Protein AF-W9HK29-F1 (afdb_monomer)

InterPro domains:
  IPR007855 RNA-dependent RNA polymerase [PTHR23079] (163-289)
  IPR057596 RDRP, core domain [PF05183] (159-289)

Sequence (306 aa):
MGMQALNEREGNMSPSTIEPGRGLDVLDELPIHLALARWLVRSRHPFLSRKWAAFFIDEFKSKNAKVTPASEFAEERQVILFAEQGQGIESCVVSLAMLTQAQIPIRATCYRSTMLNWLLQTDQNLDQPYMKLFHRMSQGILSPGSVLVDFKWNLGMLIQIGLSKTTPTVVLEKKQLRNYLMDEESPTGNVMNDGIGRVSLALMRKVQHALGLDYLPSAIQGRIGSAKGIWVLDIGTQPSRIWIETYKSQEKWNCDWEDPQHRTLEILTRSAGLEIAQLNHQFISILESHVKHVNPPHYYTLFAQL

Organism: NCBI:txid660029

Foldseek 3Di:
DDDDDDDDDDDDDDDDDDDPDPDPPPDDPDPPVVVVVCCQAVAQDDDPFFTKHWQAKAFDDDPDDPDDVVPPPDRDMDTDIDGQDGPQEDAAEDDLVNLQDQDDPHNYGYDPVSLLCNLFVCVQFVVDDPVLSNVQQVVLADDDDDPDDDDDDDVSPVCLSGHAPWAFFDQDDPVQEAEAAAADADPVGHHPQQQEWEWALQVQVSVCVRVVHPDRFQKFFWDAQQFGHMYGYDPPDDRNDGHIYGYPNRRSHDDPSSGSSNRTTITNGTDDDDDDDDDDPVCVVVVVVPPPCPPDPPDPDDPDDD

Nearest PDB structures (foldseek):
  7y7s-assembly1_A  TM=9.149E-01  e=4.261E-24  Neurospora crassa
  7y7q-assembly1_B  TM=9.336E-01  e=1.721E-23  Neurospora crassa
  7y7t-assembly1_B  TM=9.317E-01  e=2.519E-23  Neurospora crassa
  7y7r-assembly1_B  TM=9.106E-01  e=2.082E-23  Neurospora crassa
  5fsw-assembly2_D  TM=9.351E-01  e=5.299E-22  Thermothielavioides terrestris

Radius of gyration: 30.08 Å; Cα contacts (8 Å, |Δi|>4): 395; chains: 1; bounding box: 70×80×108 Å

Solvent-accessible surface area (backbone atoms only — not comparable to full-atom values): 19220 Å² total; per-residue (Å²): 138,87,90,83,89,87,78,91,78,92,76,92,80,78,86,78,80,85,77,92,82,86,85,81,88,83,71,72,85,59,56,67,69,59,47,49,53,48,50,52,59,74,41,65,48,78,53,94,65,25,31,29,33,49,80,48,76,45,81,57,78,77,91,76,73,76,87,49,91,84,63,82,79,64,88,56,64,43,74,44,65,44,72,32,43,36,77,86,35,44,86,53,72,64,51,79,81,60,72,60,44,94,80,55,96,62,53,44,24,41,52,69,66,57,55,46,35,69,71,51,33,45,89,74,41,71,90,51,59,65,70,62,58,55,50,50,54,51,68,17,46,46,79,92,76,83,93,80,77,91,78,83,91,57,67,80,61,75,71,52,80,38,64,32,76,46,48,80,60,47,73,54,55,70,90,26,53,46,76,39,87,59,63,53,60,44,100,84,70,46,71,73,44,75,29,50,32,44,25,22,44,37,40,47,50,51,45,22,61,68,70,69,50,96,59,80,54,58,33,36,32,36,37,38,46,41,30,44,39,38,34,34,56,48,90,78,85,56,68,80,50,59,35,40,43,44,32,41,70,17,40,72,52,63,68,88,59,76,39,58,69,36,30,26,36,22,41,59,50,63,55,72,87,86,74,92,80,78,86,59,73,85,50,49,65,61,52,57,76,65,53,72,83,66,76,78,73,93,74,92,81,86,87,87,83,134

pLDDT: mean 72.73, std 22.81, range [25.17, 97.81]

Mean predicted aligned error: 14.78 Å

Secondary structure (DSSP, 8-state):
-------------------S--SSS------HHHHHHHHHHHS-EEETTEEEEEEEEEE---S-----TTSSS---EEEEEEEEEETT-EEEEPPHHHHT-S-----EE--HHHHHHHHH-GGG-TTS-HHHHHHHHHHT-B------------GGGTT-TT-BS-EEEEEPPGGGEEE-SS--B-TTS-BSSTTEEEE-HHHHHHHHHHTT-SS--SEEEEEETTEEEEEEE--SS-TT---EEE-TTTB-S-----STTTTEEEEEEE-----PPP--GGG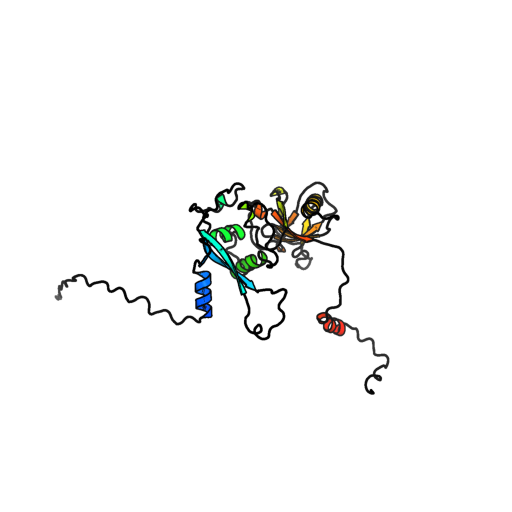HHHHHHTS------S---SSS--

Structure (mmCIF, N/CA/C/O backbone):
data_AF-W9HK29-F1
#
_entry.id   AF-W9HK29-F1
#
loop_
_atom_site.group_PDB
_atom_site.id
_atom_site.type_symbol
_atom_site.label_atom_id
_atom_site.label_alt_id
_atom_site.label_comp_id
_atom_site.label_asym_id
_atom_site.label_entity_id
_atom_site.label_seq_id
_atom_site.pdbx_PDB_ins_code
_atom_site.Cartn_x
_atom_site.Cartn_y
_atom_site.Cartn_z
_atom_site.occupancy
_atom_site.B_iso_or_equiv
_atom_site.auth_seq_id
_atom_site.auth_comp_id
_atom_site.auth_asym_id
_atom_site.auth_atom_id
_atom_site.pdbx_PDB_model_num
ATOM 1 N N . MET A 1 1 ? 38.897 57.226 -53.243 1.00 37.81 1 MET A N 1
ATOM 2 C CA . MET A 1 1 ? 40.060 56.963 -52.369 1.00 37.81 1 MET A CA 1
ATOM 3 C C . MET A 1 1 ? 39.950 55.537 -51.860 1.00 37.81 1 MET A C 1
ATOM 5 O O . MET A 1 1 ? 38.920 55.225 -51.286 1.00 37.81 1 MET A O 1
ATOM 9 N N . GLY A 1 2 ? 40.976 54.711 -52.089 1.00 35.81 2 GLY A N 1
ATOM 10 C CA . GLY A 1 2 ? 41.178 53.436 -51.382 1.00 35.81 2 GLY A CA 1
ATOM 11 C C . GLY A 1 2 ? 40.681 52.166 -52.081 1.00 35.81 2 GLY A C 1
ATOM 12 O O . GLY A 1 2 ? 39.596 51.689 -51.785 1.00 35.81 2 GLY A O 1
ATOM 13 N N . MET A 1 3 ? 41.511 51.619 -52.976 1.00 25.17 3 MET A N 1
ATOM 14 C CA . MET A 1 3 ? 41.481 50.235 -53.480 1.00 25.17 3 MET A CA 1
ATOM 15 C C . MET A 1 3 ? 42.021 49.230 -52.445 1.00 25.17 3 MET A C 1
ATOM 17 O O . MET A 1 3 ? 42.888 49.608 -51.663 1.00 25.17 3 MET A O 1
ATOM 21 N N . GLN A 1 4 ? 41.599 47.959 -52.592 1.00 30.91 4 GLN A N 1
ATOM 22 C CA . GLN A 1 4 ? 42.336 46.662 -52.520 1.00 30.91 4 GLN A CA 1
ATOM 23 C C . GLN A 1 4 ? 41.464 45.606 -51.798 1.00 30.91 4 GLN A C 1
ATOM 25 O O . GLN A 1 4 ? 41.188 45.760 -50.618 1.00 30.91 4 GLN A O 1
ATOM 30 N N . ALA A 1 5 ? 40.783 44.663 -52.470 1.00 34.34 5 ALA A N 1
ATOM 31 C CA . ALA A 1 5 ? 41.215 43.513 -53.296 1.00 34.34 5 ALA A CA 1
ATOM 32 C C . ALA A 1 5 ? 41.828 42.356 -52.481 1.00 34.34 5 ALA A C 1
ATOM 34 O O . ALA A 1 5 ? 42.729 42.618 -51.694 1.00 34.34 5 ALA A O 1
ATOM 35 N N . LEU A 1 6 ? 41.338 41.121 -52.726 1.00 29.69 6 LEU A N 1
ATOM 36 C CA . LEU A 1 6 ? 41.959 39.774 -52.616 1.00 29.69 6 LEU A CA 1
ATOM 37 C C . LEU A 1 6 ? 40.877 38.735 -52.230 1.00 29.69 6 LEU A C 1
ATOM 39 O O . LEU A 1 6 ? 40.109 38.988 -51.314 1.00 29.69 6 LEU A O 1
ATOM 43 N N . ASN A 1 7 ? 40.791 37.513 -52.750 1.00 29.92 7 ASN A N 1
ATOM 44 C CA . ASN A 1 7 ? 41.149 36.882 -54.019 1.00 29.92 7 ASN A CA 1
ATOM 45 C C . ASN A 1 7 ? 40.430 35.514 -53.995 1.00 29.92 7 ASN A C 1
ATOM 47 O O . ASN A 1 7 ? 40.307 34.908 -52.929 1.00 29.92 7 ASN A O 1
ATOM 51 N N . GLU A 1 8 ? 39.975 35.029 -55.143 1.00 33.19 8 GLU A N 1
ATOM 52 C CA . GLU A 1 8 ? 39.387 33.697 -55.325 1.00 33.19 8 GLU A CA 1
ATOM 53 C C . GLU A 1 8 ? 40.378 32.583 -54.954 1.00 33.19 8 GLU A C 1
ATOM 55 O O . GLU A 1 8 ? 41.551 32.681 -55.318 1.00 33.19 8 GLU A O 1
ATOM 60 N N . ARG A 1 9 ? 39.896 31.496 -54.328 1.00 29.36 9 ARG A N 1
ATOM 61 C CA . ARG A 1 9 ? 40.388 30.122 -54.554 1.00 29.36 9 ARG A CA 1
ATOM 62 C C . ARG A 1 9 ? 39.270 29.113 -54.302 1.00 29.36 9 ARG A C 1
ATOM 64 O O . ARG A 1 9 ? 38.963 28.778 -53.161 1.00 29.36 9 ARG A O 1
ATOM 71 N N . GLU A 1 10 ? 38.701 28.617 -55.394 1.00 33.34 10 GLU A N 1
ATOM 72 C CA . GLU A 1 10 ? 37.996 27.341 -55.440 1.00 33.34 10 GLU A CA 1
ATOM 73 C C . GLU A 1 10 ? 38.972 26.210 -55.080 1.00 33.34 10 GLU A C 1
ATOM 75 O O . GLU A 1 10 ? 40.067 26.105 -55.638 1.00 33.34 10 GLU A O 1
ATOM 80 N N . GLY A 1 11 ? 38.582 25.372 -54.123 1.00 29.56 11 GLY A N 1
ATOM 81 C CA . GLY A 1 11 ? 39.297 24.161 -53.740 1.00 29.56 11 GLY A CA 1
ATOM 82 C C . GLY A 1 11 ? 38.382 22.955 -53.895 1.00 29.56 11 GLY A C 1
ATOM 83 O O . GLY A 1 11 ? 37.479 22.755 -53.087 1.00 29.56 11 GLY A O 1
ATOM 84 N N . ASN A 1 12 ? 38.633 22.166 -54.941 1.00 32.34 12 ASN A N 1
ATOM 85 C CA . ASN A 1 12 ? 38.077 20.835 -55.180 1.00 32.34 12 ASN A CA 1
ATOM 86 C C . ASN A 1 12 ? 38.094 19.961 -53.910 1.00 32.34 12 ASN A C 1
ATOM 88 O O . ASN A 1 12 ? 39.167 19.666 -53.385 1.00 32.34 12 ASN A O 1
ATOM 92 N N . MET A 1 13 ? 36.933 19.451 -53.492 1.00 27.98 13 MET A N 1
ATOM 93 C CA . MET A 1 13 ? 36.836 18.298 -52.588 1.00 27.98 13 MET A CA 1
ATOM 94 C C . MET A 1 13 ? 36.226 17.112 -53.337 1.00 27.98 13 MET A C 1
ATOM 96 O O . MET A 1 13 ? 35.019 17.040 -53.555 1.00 27.98 13 MET A O 1
ATOM 100 N N . SER A 1 14 ? 37.083 16.169 -53.721 1.00 34.41 14 SER A N 1
ATOM 101 C CA . SER A 1 14 ? 36.702 14.783 -53.999 1.00 34.41 14 SER A CA 1
ATOM 102 C C . SER A 1 14 ? 36.376 14.044 -52.686 1.00 34.41 14 SER A C 1
ATOM 104 O O . SER A 1 14 ? 36.928 14.398 -51.641 1.00 34.41 14 SER A O 1
ATOM 106 N N . PRO A 1 15 ? 35.508 13.015 -52.712 1.00 32.81 15 PRO A N 1
ATOM 107 C CA . PRO A 1 15 ? 34.905 12.435 -51.516 1.00 32.81 15 PRO A CA 1
ATOM 108 C C . PRO A 1 15 ? 35.899 11.531 -50.778 1.00 32.81 15 PRO A C 1
ATOM 110 O O . PRO A 1 15 ? 36.311 10.494 -51.293 1.00 32.81 15 PRO A O 1
ATOM 113 N N . SER A 1 16 ? 36.283 11.910 -49.559 1.00 30.84 16 SER A N 1
ATOM 114 C CA . SER A 1 16 ? 37.067 11.047 -48.677 1.00 30.84 16 SER A CA 1
ATOM 115 C C . SER A 1 16 ? 36.157 10.024 -47.995 1.00 30.84 16 SER A C 1
ATOM 117 O O . SER A 1 16 ? 35.259 10.379 -47.232 1.00 30.84 16 SER A O 1
ATOM 119 N N . THR A 1 17 ? 36.426 8.760 -48.301 1.00 31.64 17 THR A N 1
ATOM 120 C CA . THR A 1 17 ? 36.003 7.524 -47.639 1.00 31.64 17 THR A CA 1
ATOM 121 C C . THR A 1 17 ? 35.726 7.687 -46.140 1.00 31.64 17 THR A C 1
ATOM 123 O O . THR A 1 17 ? 36.587 8.116 -45.375 1.00 31.64 17 THR A O 1
ATOM 126 N N . ILE A 1 18 ? 34.514 7.316 -45.723 1.00 34.56 18 ILE A N 1
ATOM 127 C CA . ILE A 1 18 ? 34.105 7.227 -44.318 1.00 34.56 18 ILE A CA 1
ATOM 128 C C . ILE A 1 18 ? 34.730 5.955 -43.730 1.00 34.56 18 ILE A C 1
ATOM 130 O O . ILE A 1 18 ? 34.260 4.850 -43.987 1.00 34.56 18 ILE A O 1
ATOM 134 N N . GLU A 1 19 ? 35.792 6.119 -42.947 1.00 29.50 19 GLU A N 1
ATOM 135 C CA . GLU A 1 19 ? 36.342 5.084 -42.064 1.00 29.50 19 GLU A CA 1
ATOM 136 C C . GLU A 1 19 ? 35.387 4.863 -40.868 1.00 29.50 19 GLU A C 1
ATOM 138 O O . GLU A 1 19 ? 35.134 5.806 -40.107 1.00 29.50 19 GLU A O 1
ATOM 143 N N . PRO A 1 20 ? 34.842 3.651 -40.646 1.00 36.41 20 PRO A N 1
ATOM 144 C CA . PRO A 1 20 ? 34.003 3.363 -39.493 1.00 36.41 20 PRO A CA 1
ATOM 145 C C . PRO A 1 20 ? 34.900 2.956 -38.320 1.00 36.41 20 PRO A C 1
ATOM 147 O O . PRO A 1 20 ? 35.275 1.795 -38.192 1.00 36.41 20 PRO A O 1
ATOM 150 N N . GLY A 1 21 ? 35.278 3.901 -37.458 1.00 39.12 21 GLY A N 1
ATOM 151 C CA . GLY A 1 21 ? 36.190 3.533 -36.366 1.00 39.12 21 GLY A CA 1
ATOM 152 C C . GLY A 1 21 ? 36.535 4.577 -35.316 1.00 39.12 21 GLY A C 1
ATOM 153 O O . GLY A 1 21 ? 37.506 4.381 -34.597 1.00 39.12 21 GLY A O 1
ATOM 154 N N . ARG A 1 22 ? 35.795 5.684 -35.186 1.00 34.53 22 ARG A N 1
ATOM 155 C CA . ARG A 1 22 ? 36.033 6.661 -34.106 1.00 34.53 22 ARG A CA 1
ATOM 156 C C . ARG A 1 22 ? 34.728 7.113 -33.472 1.00 34.53 22 ARG A C 1
ATOM 158 O O . ARG A 1 22 ? 34.173 8.148 -33.815 1.00 34.53 22 ARG A O 1
ATOM 165 N N . GLY A 1 23 ? 34.234 6.294 -32.555 1.00 33.00 23 GLY A N 1
ATOM 166 C CA . GLY A 1 23 ? 33.085 6.621 -31.710 1.00 33.00 23 GLY A CA 1
ATOM 167 C C . GLY A 1 23 ? 32.959 5.729 -30.476 1.00 33.00 23 GLY A C 1
ATOM 168 O O . GLY A 1 23 ? 31.877 5.650 -29.904 1.00 33.00 23 GLY A O 1
ATOM 169 N N . LEU A 1 24 ? 34.033 5.029 -30.094 1.00 39.50 24 LEU A N 1
ATOM 170 C CA . LEU A 1 24 ? 34.052 4.071 -28.983 1.00 39.50 24 LEU A CA 1
ATOM 171 C C . LEU A 1 24 ? 35.099 4.394 -27.906 1.00 39.50 24 LEU A C 1
ATOM 173 O O . LEU A 1 24 ? 35.235 3.625 -26.966 1.00 39.50 24 LEU A O 1
ATOM 177 N N . ASP A 1 25 ? 35.742 5.563 -27.980 1.00 38.72 25 ASP A N 1
ATOM 178 C CA . ASP A 1 25 ? 36.813 5.963 -27.058 1.00 38.72 25 ASP A CA 1
ATOM 179 C C . ASP A 1 25 ? 36.457 7.237 -26.279 1.00 38.72 25 ASP A C 1
ATOM 181 O O . ASP A 1 25 ? 37.214 8.197 -26.276 1.00 38.72 25 ASP A O 1
ATOM 185 N N . VAL A 1 26 ? 35.278 7.272 -25.646 1.00 41.62 26 VAL A N 1
ATOM 186 C CA . VAL A 1 26 ? 35.008 8.118 -24.460 1.00 41.62 26 VAL A CA 1
ATOM 187 C C . VAL A 1 26 ? 33.939 7.430 -23.598 1.00 41.62 26 VAL A C 1
ATOM 189 O O . VAL A 1 26 ? 32.848 7.947 -23.358 1.00 41.62 26 VAL A O 1
ATOM 192 N N . LEU A 1 27 ? 34.202 6.195 -23.179 1.00 44.47 27 LEU A N 1
ATOM 193 C CA . LEU A 1 27 ? 33.524 5.621 -22.023 1.00 44.47 27 LEU A CA 1
ATOM 194 C C . LEU A 1 27 ? 34.589 5.466 -20.950 1.00 44.47 27 LEU A C 1
ATOM 196 O O . LEU A 1 27 ? 35.238 4.429 -20.869 1.00 44.47 27 LEU A O 1
ATOM 200 N N . ASP A 1 28 ? 34.767 6.532 -20.167 1.00 51.72 28 ASP A N 1
ATOM 201 C CA . ASP A 1 28 ? 35.384 6.457 -18.844 1.00 51.72 28 ASP A CA 1
ATOM 202 C C . ASP A 1 28 ? 34.933 5.163 -18.165 1.00 51.72 28 ASP A C 1
ATOM 204 O O . ASP A 1 28 ? 33.736 4.845 -18.186 1.00 51.72 28 ASP A O 1
ATOM 208 N N . GLU A 1 29 ? 35.891 4.418 -17.608 1.00 63.53 29 GLU A N 1
ATOM 209 C CA . GLU A 1 29 ? 35.676 3.172 -16.878 1.00 63.53 29 GLU A CA 1
ATOM 210 C C . GLU A 1 29 ? 34.651 3.392 -15.769 1.00 63.53 29 GLU A C 1
ATOM 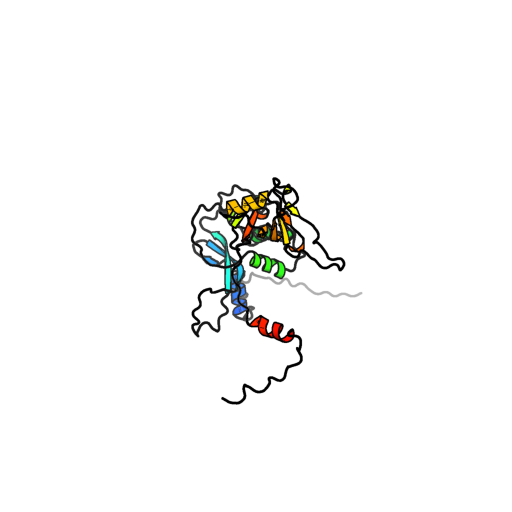212 O O . GLU A 1 29 ? 34.950 3.777 -14.637 1.00 63.53 29 GLU A O 1
ATOM 217 N N . LEU A 1 30 ? 33.386 3.195 -16.117 1.00 68.88 30 LEU A N 1
ATOM 218 C CA . LEU A 1 30 ? 32.307 3.369 -15.182 1.00 68.88 30 LEU A CA 1
ATOM 219 C C . LEU A 1 30 ? 32.492 2.297 -14.104 1.00 68.88 30 LEU A C 1
ATOM 221 O O . LEU A 1 30 ? 32.616 1.122 -14.465 1.00 68.88 30 LEU A O 1
ATOM 225 N N . PRO A 1 31 ? 32.479 2.652 -12.805 1.00 86.44 31 PRO A N 1
ATOM 226 C CA . PRO A 1 31 ? 32.600 1.666 -11.744 1.00 86.44 31 PRO A CA 1
ATOM 227 C C . PRO A 1 31 ? 31.651 0.491 -11.991 1.00 86.44 31 PRO A C 1
ATOM 229 O O . PRO A 1 31 ? 30.493 0.700 -12.366 1.00 86.44 31 PRO A O 1
ATOM 232 N N . ILE A 1 32 ? 32.123 -0.740 -11.781 1.00 84.50 32 ILE A N 1
ATOM 233 C CA . ILE A 1 32 ? 31.401 -1.967 -12.164 1.00 84.50 32 ILE A CA 1
ATOM 234 C C . ILE A 1 32 ? 29.944 -1.995 -11.673 1.00 84.50 32 ILE A C 1
ATOM 236 O O . ILE A 1 32 ? 29.050 -2.433 -12.394 1.00 84.50 32 ILE A O 1
ATOM 240 N N . HIS A 1 33 ? 29.675 -1.443 -10.485 1.00 78.94 33 HIS A N 1
ATOM 241 C CA . HIS A 1 33 ? 28.327 -1.342 -9.923 1.00 78.94 33 HIS A CA 1
ATOM 242 C C . HIS A 1 33 ? 27.401 -0.434 -10.753 1.00 78.94 33 HIS A C 1
ATOM 244 O O . HIS A 1 33 ? 26.221 -0.739 -10.930 1.00 78.94 33 HIS A O 1
ATOM 250 N N . LEU A 1 34 ? 27.922 0.663 -11.308 1.00 83.56 34 LEU A N 1
ATOM 251 C CA . LEU A 1 34 ? 27.161 1.591 -12.136 1.00 83.56 34 LEU A CA 1
ATOM 252 C C . LEU A 1 34 ? 26.983 1.040 -13.556 1.00 83.56 34 LEU A C 1
ATOM 254 O O . LEU A 1 34 ? 25.926 1.235 -14.160 1.00 83.56 34 LEU A O 1
ATOM 258 N N . ALA A 1 35 ? 27.975 0.308 -14.072 1.00 86.56 35 ALA A N 1
ATOM 259 C CA . ALA A 1 35 ? 27.851 -0.433 -15.325 1.00 86.56 35 ALA A CA 1
ATOM 260 C C . ALA A 1 35 ? 26.765 -1.517 -15.218 1.00 86.56 35 ALA A C 1
ATOM 262 O O . ALA A 1 35 ? 25.888 -1.595 -16.081 1.00 86.56 35 ALA A O 1
ATOM 263 N N . LEU A 1 36 ? 26.751 -2.270 -14.112 1.00 86.75 36 LEU A N 1
ATOM 264 C CA . LEU A 1 36 ? 25.729 -3.271 -13.810 1.00 86.75 36 LEU A CA 1
ATOM 265 C C . LEU A 1 36 ? 24.334 -2.643 -13.692 1.00 86.75 36 LEU A C 1
ATOM 267 O O . LEU A 1 36 ? 23.396 -3.110 -14.335 1.00 86.75 36 LEU A O 1
ATOM 271 N N . ALA A 1 37 ? 24.189 -1.552 -12.932 1.00 84.56 37 ALA A N 1
ATOM 272 C CA . ALA A 1 37 ? 22.915 -0.845 -12.799 1.00 84.56 37 ALA A CA 1
ATOM 273 C C . ALA A 1 37 ? 22.408 -0.317 -14.153 1.00 84.56 37 ALA A C 1
ATOM 275 O O . ALA A 1 37 ? 21.228 -0.460 -14.486 1.00 84.56 37 ALA A O 1
ATOM 276 N N . ARG A 1 38 ? 23.301 0.249 -14.978 1.00 86.56 38 ARG A N 1
ATOM 277 C CA . ARG A 1 38 ? 22.959 0.699 -16.336 1.00 86.56 38 ARG A CA 1
ATOM 278 C C . ARG A 1 38 ? 22.541 -0.468 -17.222 1.00 86.56 38 ARG A C 1
ATOM 280 O O . ARG A 1 38 ? 21.540 -0.332 -17.922 1.00 86.56 38 ARG A O 1
ATOM 287 N N . TRP A 1 39 ? 23.257 -1.591 -17.182 1.00 90.75 39 TRP A N 1
ATOM 288 C CA . TRP A 1 39 ? 22.910 -2.792 -17.940 1.00 90.75 39 TRP A CA 1
ATOM 289 C C . TRP A 1 39 ? 21.540 -3.342 -17.529 1.00 90.75 39 TRP A C 1
ATOM 291 O O . TRP A 1 39 ? 20.711 -3.589 -18.405 1.00 90.75 39 TRP A O 1
ATOM 301 N N . LEU A 1 40 ? 21.260 -3.440 -16.225 1.00 87.81 40 LEU A N 1
ATOM 302 C CA . LEU A 1 40 ? 19.979 -3.915 -15.695 1.00 87.81 40 LEU A CA 1
ATOM 303 C C . LEU A 1 40 ? 18.797 -3.053 -16.156 1.00 87.81 40 LEU A C 1
ATOM 305 O O . LEU A 1 40 ? 17.776 -3.598 -16.572 1.00 87.81 40 LEU A O 1
ATOM 309 N N . VAL A 1 41 ? 18.931 -1.723 -16.094 1.00 86.56 41 VAL A N 1
ATOM 310 C CA . VAL A 1 41 ? 17.819 -0.784 -16.335 1.00 86.56 41 VAL A CA 1
ATOM 311 C C . VAL A 1 41 ? 17.634 -0.431 -17.815 1.00 86.56 41 VAL A C 1
ATOM 313 O O . VAL A 1 41 ? 16.504 -0.212 -18.256 1.00 86.56 41 VAL A O 1
ATOM 316 N N . ARG A 1 42 ? 18.721 -0.315 -18.592 1.00 87.38 42 ARG A N 1
ATOM 317 C CA . ARG A 1 42 ? 18.648 0.121 -20.001 1.00 87.38 42 ARG A CA 1
ATOM 318 C C . ARG A 1 42 ? 18.444 -1.026 -20.980 1.00 87.38 42 ARG A C 1
ATOM 320 O O . ARG A 1 42 ? 17.905 -0.796 -22.062 1.00 87.38 42 ARG A O 1
ATOM 327 N N . SER A 1 43 ? 18.863 -2.233 -20.618 1.00 88.31 43 SER A N 1
ATOM 328 C CA . SER A 1 43 ? 18.741 -3.397 -21.491 1.00 88.31 43 SER A CA 1
ATOM 329 C C . SER A 1 43 ? 17.378 -4.060 -21.330 1.00 88.31 43 SER A C 1
ATOM 331 O O . SER A 1 43 ? 16.766 -4.037 -20.263 1.00 88.31 43 SER A O 1
ATOM 333 N N . ARG A 1 44 ? 16.915 -4.689 -22.409 1.00 91.44 44 ARG A N 1
ATOM 334 C CA . ARG A 1 44 ? 15.817 -5.654 -22.365 1.00 91.44 44 ARG A CA 1
ATOM 335 C C . ARG A 1 44 ? 16.439 -7.036 -22.379 1.00 91.44 44 ARG A C 1
ATOM 337 O O . ARG A 1 44 ? 17.108 -7.381 -23.346 1.00 91.44 44 ARG A O 1
ATOM 344 N N . HIS A 1 45 ? 16.223 -7.792 -21.316 1.00 92.38 45 HIS A N 1
ATOM 345 C CA . HIS A 1 45 ? 16.853 -9.082 -21.067 1.00 92.38 45 HIS A CA 1
ATOM 346 C C . HIS A 1 45 ? 16.053 -10.181 -21.777 1.00 92.38 45 HIS A C 1
ATOM 348 O O . HIS A 1 45 ? 14.894 -10.403 -21.415 1.00 92.38 45 HIS A O 1
ATOM 354 N N . PRO A 1 46 ? 16.591 -10.838 -22.821 1.00 91.75 46 PRO A N 1
ATOM 355 C CA . PRO A 1 46 ? 15.896 -11.924 -23.501 1.00 91.75 46 PRO A CA 1
ATOM 356 C C . PRO A 1 46 ? 15.912 -13.177 -22.624 1.00 91.75 46 PRO A C 1
ATOM 358 O O . PRO A 1 46 ? 16.975 -13.672 -22.262 1.00 91.75 46 PRO A O 1
ATOM 361 N N . PHE A 1 47 ? 14.740 -13.702 -22.285 1.00 91.00 47 PHE A N 1
ATOM 362 C CA . PHE A 1 47 ? 14.609 -14.923 -21.493 1.00 91.00 47 PHE A CA 1
ATOM 363 C C . PHE A 1 47 ? 13.271 -15.605 -21.793 1.00 91.00 47 PHE A C 1
ATOM 365 O O . PHE A 1 47 ? 12.236 -14.937 -21.843 1.00 91.00 47 PHE A O 1
ATOM 372 N N . LEU A 1 48 ? 13.284 -16.925 -22.017 1.00 89.12 48 LEU A N 1
ATOM 373 C CA . LEU A 1 48 ? 12.098 -17.733 -22.360 1.00 89.12 48 LEU A CA 1
ATOM 374 C C . LEU A 1 48 ? 11.239 -17.112 -23.481 1.00 89.12 48 LEU A C 1
ATOM 376 O O . LEU A 1 48 ? 10.037 -16.896 -23.324 1.00 89.12 48 LEU A O 1
ATOM 380 N N . SER A 1 49 ? 11.879 -16.768 -24.605 1.00 87.62 49 SE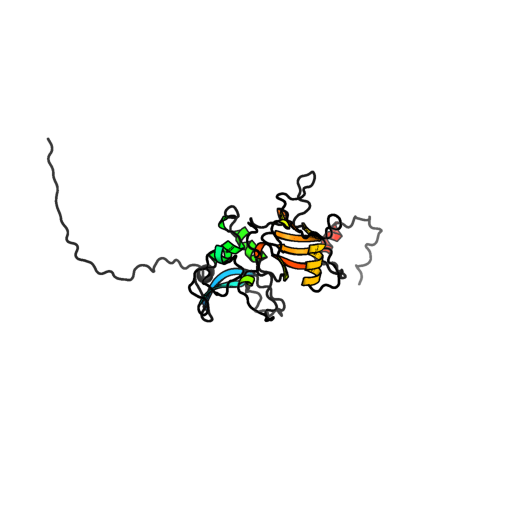R A N 1
ATOM 381 C CA . SER A 1 49 ? 11.246 -16.138 -25.779 1.00 87.62 49 SER A CA 1
ATOM 382 C C . SER A 1 49 ? 10.530 -14.807 -25.498 1.00 87.62 49 SER A C 1
ATOM 384 O O . SER A 1 49 ? 9.706 -14.361 -26.300 1.00 87.62 49 SER A O 1
ATOM 386 N N . ARG A 1 50 ? 10.840 -14.143 -24.379 1.00 88.75 50 ARG A N 1
ATOM 387 C CA . ARG A 1 50 ? 10.315 -12.825 -23.999 1.00 88.75 50 ARG A CA 1
ATOM 388 C C . ARG A 1 50 ? 11.436 -11.838 -23.716 1.00 88.75 50 ARG A C 1
ATOM 390 O O . ARG A 1 50 ? 12.551 -12.223 -23.380 1.00 88.75 50 ARG A O 1
ATOM 397 N N . LYS A 1 51 ? 11.128 -10.553 -23.866 1.00 90.00 51 LYS A N 1
ATOM 398 C CA . LYS A 1 51 ? 12.007 -9.431 -23.537 1.00 90.00 51 LYS A CA 1
ATOM 399 C C . LYS A 1 51 ? 11.558 -8.831 -22.212 1.00 90.00 51 LYS A C 1
ATOM 401 O O . LYS A 1 51 ? 10.467 -8.270 -22.127 1.00 90.00 51 LYS A O 1
ATOM 406 N N . TRP A 1 52 ? 12.408 -8.949 -21.203 1.00 90.69 52 TRP A N 1
ATOM 407 C CA . TRP A 1 52 ? 12.128 -8.530 -19.837 1.00 90.69 52 TRP A CA 1
ATOM 408 C C . TRP A 1 52 ? 12.833 -7.213 -19.525 1.00 90.69 52 TRP A C 1
ATOM 410 O O . TRP A 1 52 ? 14.028 -7.073 -19.771 1.00 90.69 52 TRP A O 1
ATOM 420 N N . ALA A 1 53 ? 12.110 -6.246 -18.976 1.00 89.56 53 ALA A N 1
ATOM 421 C CA . ALA A 1 53 ? 12.656 -4.962 -18.557 1.00 89.56 53 ALA A CA 1
ATOM 422 C C . ALA A 1 53 ? 12.545 -4.824 -17.038 1.00 89.56 53 ALA A C 1
ATOM 424 O O . ALA A 1 53 ? 11.472 -5.036 -16.471 1.00 89.56 53 ALA A O 1
ATOM 425 N N . ALA A 1 54 ? 13.644 -4.467 -16.374 1.00 87.94 54 ALA A N 1
ATOM 426 C CA . ALA A 1 54 ? 13.625 -4.191 -14.943 1.00 87.94 54 ALA A CA 1
ATOM 427 C C . ALA A 1 54 ? 12.804 -2.924 -14.655 1.00 87.94 54 ALA A C 1
ATOM 429 O O . ALA A 1 54 ? 12.930 -1.913 -15.355 1.00 87.94 54 ALA A O 1
ATOM 430 N N . PHE A 1 55 ? 11.972 -2.970 -13.616 1.00 84.38 55 PHE A N 1
ATOM 431 C CA . PHE A 1 55 ? 11.191 -1.804 -13.185 1.00 84.38 55 PHE A CA 1
ATOM 432 C C . PHE A 1 55 ? 11.236 -1.557 -11.677 1.00 84.38 55 PHE A C 1
ATOM 434 O O . PHE A 1 55 ? 10.974 -0.433 -11.256 1.00 84.38 55 PHE A O 1
ATOM 441 N N . PHE A 1 56 ? 11.600 -2.558 -10.872 1.00 82.31 56 PHE A N 1
ATOM 442 C CA . PHE A 1 56 ? 11.664 -2.417 -9.422 1.00 82.31 56 PHE A CA 1
ATOM 443 C C . PHE A 1 56 ? 12.815 -3.229 -8.810 1.00 82.31 56 PHE A C 1
ATOM 445 O O . PHE A 1 56 ? 13.221 -4.251 -9.368 1.00 82.31 56 PHE A O 1
ATOM 452 N N . ILE A 1 57 ? 13.338 -2.765 -7.673 1.00 80.56 57 ILE A N 1
ATOM 453 C CA . ILE A 1 57 ? 14.364 -3.446 -6.878 1.00 80.56 57 ILE A CA 1
ATOM 454 C C . ILE A 1 57 ? 13.961 -3.419 -5.401 1.00 80.56 57 ILE A C 1
ATOM 456 O O . ILE A 1 57 ? 13.569 -2.369 -4.896 1.00 80.56 57 ILE A O 1
ATOM 460 N N . ASP A 1 58 ? 14.056 -4.566 -4.735 1.00 72.06 58 ASP A N 1
ATOM 461 C CA . ASP A 1 58 ? 13.721 -4.752 -3.322 1.00 72.06 58 ASP A CA 1
ATOM 462 C C . ASP A 1 58 ? 14.866 -5.438 -2.563 1.00 72.06 58 ASP A C 1
ATOM 464 O O . ASP A 1 58 ? 15.764 -6.044 -3.157 1.00 72.06 58 ASP A O 1
ATOM 468 N N . GLU A 1 59 ? 14.815 -5.373 -1.238 1.00 69.06 59 GLU A N 1
ATOM 469 C CA . GLU A 1 59 ? 15.706 -6.129 -0.358 1.00 69.06 59 GLU A CA 1
ATOM 470 C C . GLU A 1 59 ? 15.292 -7.606 -0.318 1.00 69.06 59 GLU A C 1
ATOM 472 O O . GLU A 1 59 ? 14.114 -7.939 -0.142 1.00 69.06 59 GLU A O 1
ATOM 477 N N . PHE A 1 60 ? 16.252 -8.526 -0.456 1.00 63.00 60 PHE A N 1
ATOM 478 C CA . PHE A 1 60 ? 15.947 -9.950 -0.371 1.00 63.00 60 PHE A CA 1
ATOM 479 C C . PHE A 1 60 ? 15.727 -10.374 1.089 1.00 63.00 60 PHE A C 1
ATOM 481 O O . PHE A 1 60 ? 16.643 -10.381 1.907 1.00 63.00 60 PHE A O 1
ATOM 488 N N . LYS A 1 61 ? 14.494 -10.767 1.431 1.00 56.84 61 LYS A N 1
ATOM 489 C CA . LYS A 1 61 ? 14.146 -11.269 2.771 1.00 56.84 61 LYS A CA 1
ATOM 490 C C . LYS A 1 61 ? 14.136 -12.797 2.775 1.00 56.84 61 LYS A C 1
ATOM 492 O O . LYS A 1 61 ? 13.092 -13.409 2.544 1.00 56.84 61 LYS A O 1
ATOM 497 N N . SER A 1 62 ? 15.286 -13.424 3.032 1.00 50.69 62 SER A N 1
ATOM 498 C CA . SER A 1 62 ? 15.356 -14.879 3.226 1.00 50.69 62 SER A CA 1
ATOM 499 C C . SER A 1 62 ? 14.616 -15.285 4.502 1.00 50.69 62 SER A C 1
ATOM 501 O O . SER A 1 62 ? 14.905 -14.778 5.583 1.00 50.69 62 SER A O 1
ATOM 503 N N . LYS A 1 63 ? 13.660 -16.216 4.394 1.00 47.72 63 LYS A N 1
ATOM 504 C CA . LYS A 1 63 ? 12.926 -16.755 5.554 1.00 47.72 63 LYS A CA 1
ATOM 505 C C . LYS A 1 63 ? 13.586 -17.980 6.197 1.00 47.72 63 LYS A C 1
ATOM 507 O O . LYS A 1 63 ? 13.100 -18.413 7.227 1.00 47.72 63 LYS A O 1
ATOM 512 N N . ASN A 1 64 ? 14.666 -18.525 5.624 1.00 45.34 64 ASN A N 1
ATOM 513 C CA . ASN A 1 64 ? 15.306 -19.767 6.088 1.00 45.34 64 ASN A CA 1
ATOM 514 C C . ASN A 1 64 ? 16.822 -19.803 5.799 1.00 45.34 64 ASN A C 1
ATOM 516 O O . ASN A 1 64 ? 17.343 -20.811 5.322 1.00 45.34 64 ASN A O 1
ATOM 520 N N . ALA A 1 65 ? 17.562 -18.725 6.059 1.00 41.66 65 ALA A N 1
ATOM 521 C CA . ALA A 1 65 ? 19.018 -18.805 5.982 1.00 41.66 65 ALA A CA 1
ATOM 522 C C . ALA A 1 65 ? 19.560 -19.479 7.254 1.00 41.66 65 ALA A C 1
ATOM 524 O O . ALA A 1 65 ? 19.711 -18.840 8.293 1.00 41.66 65 ALA A O 1
ATOM 525 N N . LYS A 1 66 ? 19.888 -20.778 7.175 1.00 43.81 66 LYS A N 1
ATOM 526 C CA . LYS A 1 66 ? 20.976 -21.306 8.007 1.00 43.81 66 LYS A CA 1
ATOM 527 C C . LYS A 1 66 ? 22.195 -20.454 7.670 1.00 43.81 66 LYS A C 1
ATOM 529 O O . LYS A 1 66 ? 22.624 -20.436 6.519 1.00 43.81 66 LYS A O 1
ATOM 534 N N . VAL A 1 67 ? 22.681 -19.706 8.652 1.00 43.19 67 VAL A N 1
ATOM 535 C CA . VAL A 1 67 ? 23.853 -18.845 8.516 1.00 43.19 67 VAL A CA 1
ATOM 536 C C . VAL A 1 67 ? 25.026 -19.729 8.102 1.00 43.19 67 VAL A C 1
ATOM 538 O O . VAL A 1 67 ? 25.541 -20.515 8.893 1.00 43.19 67 VAL A O 1
ATOM 541 N N . THR A 1 68 ? 25.398 -19.650 6.829 1.00 49.59 68 THR A N 1
ATOM 542 C CA . THR A 1 68 ? 26.652 -20.211 6.324 1.00 49.59 68 THR A CA 1
ATOM 543 C C . THR A 1 68 ? 27.639 -19.044 6.287 1.00 49.59 68 THR A C 1
ATOM 545 O O . THR A 1 68 ? 27.270 -17.996 5.755 1.00 49.59 68 THR A O 1
ATOM 548 N N . PRO A 1 69 ? 28.871 -19.180 6.805 1.00 49.19 69 PRO A N 1
ATOM 549 C CA . PRO A 1 69 ? 29.821 -18.066 6.957 1.00 49.19 69 PRO A CA 1
ATOM 550 C C . PRO A 1 69 ? 30.268 -17.400 5.637 1.00 49.19 69 PRO A C 1
ATOM 552 O O . PRO A 1 69 ? 30.935 -16.377 5.659 1.00 49.19 69 PRO A O 1
ATOM 555 N N . ALA A 1 70 ? 29.877 -17.935 4.474 1.00 46.50 70 ALA A N 1
ATOM 556 C CA . ALA A 1 70 ? 30.085 -17.298 3.169 1.00 46.50 70 ALA A CA 1
ATOM 557 C C . ALA A 1 70 ? 29.003 -16.257 2.795 1.00 46.50 70 ALA A C 1
ATOM 559 O O . ALA A 1 70 ? 29.170 -15.525 1.825 1.00 46.50 70 ALA A O 1
ATOM 560 N N . SER A 1 71 ? 27.894 -16.190 3.541 1.00 50.59 71 SER A N 1
ATOM 561 C CA . SER A 1 71 ? 26.737 -15.323 3.262 1.00 50.59 71 SER A CA 1
ATOM 562 C C . SER A 1 71 ? 26.829 -13.934 3.915 1.00 50.59 71 SER A C 1
ATOM 564 O O . SER A 1 71 ? 25.908 -13.136 3.766 1.00 50.59 71 SER A O 1
ATOM 566 N N . GLU A 1 72 ? 27.904 -13.638 4.650 1.00 48.69 72 GLU A N 1
ATOM 567 C CA . GLU A 1 72 ? 28.039 -12.412 5.456 1.00 48.69 72 GLU A CA 1
ATOM 568 C C . GLU A 1 72 ? 28.329 -11.135 4.644 1.00 48.69 72 GLU A C 1
ATOM 570 O O . GLU A 1 72 ? 28.218 -10.040 5.185 1.00 48.69 72 GLU A O 1
ATOM 575 N N . PHE A 1 73 ? 28.662 -11.242 3.350 1.00 47.66 73 PHE A N 1
ATOM 576 C CA . PHE A 1 73 ? 29.198 -10.109 2.574 1.00 47.66 73 PHE A CA 1
ATOM 577 C C . PHE A 1 73 ? 28.420 -9.724 1.309 1.00 47.66 73 PHE A C 1
ATOM 579 O O . PHE A 1 73 ? 28.812 -8.778 0.627 1.00 47.66 73 PHE A O 1
ATOM 586 N N . ALA A 1 74 ? 27.325 -10.409 0.977 1.00 56.53 74 ALA A N 1
ATOM 587 C CA . ALA A 1 74 ? 26.514 -10.064 -0.188 1.00 56.53 74 ALA A CA 1
ATOM 588 C C . ALA A 1 74 ? 25.112 -9.637 0.254 1.00 56.53 74 ALA A C 1
ATOM 590 O O . ALA A 1 74 ? 24.274 -10.471 0.585 1.00 56.53 74 ALA A O 1
ATOM 591 N N . GLU A 1 75 ? 24.847 -8.328 0.241 1.00 64.94 75 GLU A N 1
ATOM 592 C CA . GLU A 1 75 ? 23.476 -7.815 0.271 1.00 64.94 75 GLU A CA 1
ATOM 593 C C . GLU A 1 75 ? 22.756 -8.273 -1.004 1.00 64.94 75 GLU A C 1
ATOM 595 O O . GLU A 1 75 ? 22.838 -7.638 -2.060 1.00 64.94 75 GLU A O 1
ATOM 600 N N . GLU A 1 76 ? 22.066 -9.406 -0.930 1.00 73.44 76 GLU A N 1
ATOM 601 C CA . GLU A 1 76 ? 21.241 -9.882 -2.031 1.00 73.44 76 GLU A CA 1
ATOM 602 C C . GLU A 1 76 ? 20.052 -8.931 -2.235 1.00 73.44 76 GLU A C 1
ATOM 604 O O . GLU A 1 76 ? 19.308 -8.597 -1.308 1.00 73.44 76 GLU A O 1
ATOM 609 N N . ARG A 1 77 ? 19.858 -8.483 -3.479 1.00 74.44 77 ARG A N 1
ATOM 610 C CA . ARG A 1 77 ? 18.727 -7.633 -3.870 1.00 74.44 77 ARG A CA 1
ATOM 611 C C . ARG A 1 77 ? 17.865 -8.352 -4.890 1.00 74.44 77 ARG A C 1
ATOM 613 O O . ARG A 1 77 ? 18.369 -8.926 -5.855 1.00 74.44 77 ARG A O 1
ATOM 620 N N . GLN A 1 78 ? 16.554 -8.287 -4.698 1.00 80.44 78 GLN A N 1
ATOM 621 C CA . GLN A 1 78 ? 15.588 -8.841 -5.632 1.00 80.44 78 GLN A CA 1
ATOM 622 C C . GLN A 1 78 ? 15.273 -7.807 -6.713 1.00 80.44 78 GLN A C 1
ATOM 624 O O . GLN A 1 78 ? 14.754 -6.735 -6.421 1.00 80.44 78 GLN A O 1
ATOM 629 N N . VAL A 1 79 ? 15.538 -8.138 -7.976 1.00 83.00 79 VAL A N 1
ATOM 630 C CA . VAL A 1 79 ? 15.133 -7.310 -9.120 1.00 83.00 79 VAL A CA 1
ATOM 631 C C . VAL A 1 79 ? 13.863 -7.889 -9.728 1.00 83.00 79 VAL A C 1
ATOM 633 O O . VAL A 1 79 ? 13.794 -9.084 -10.012 1.00 83.00 79 VAL A O 1
ATOM 636 N N . ILE A 1 80 ? 12.862 -7.040 -9.952 1.00 83.38 80 ILE A N 1
ATOM 637 C CA . ILE A 1 80 ? 11.595 -7.430 -10.572 1.00 83.38 80 ILE A CA 1
ATOM 638 C C . ILE A 1 80 ? 11.558 -6.908 -12.003 1.00 83.38 80 ILE A C 1
ATOM 640 O O . ILE A 1 80 ? 11.803 -5.725 -12.276 1.00 83.38 80 ILE A O 1
ATOM 644 N N . LEU A 1 81 ? 11.257 -7.826 -12.919 1.00 86.12 81 LEU A N 1
ATOM 645 C CA . LEU A 1 81 ? 11.210 -7.569 -14.346 1.00 86.12 81 LEU A CA 1
ATOM 646 C C . LEU A 1 81 ? 9.793 -7.746 -14.889 1.00 86.12 81 LEU A C 1
ATOM 648 O O . LEU A 1 81 ? 9.030 -8.594 -14.433 1.00 86.12 81 LEU A O 1
ATOM 652 N N . PHE A 1 82 ? 9.471 -6.961 -15.910 1.00 86.81 82 PHE A N 1
ATOM 653 C CA . PHE A 1 82 ? 8.212 -6.997 -16.637 1.00 86.81 82 PHE A CA 1
ATOM 654 C C . PHE A 1 82 ? 8.459 -7.427 -18.085 1.00 86.81 82 PHE A C 1
ATOM 656 O O . PHE A 1 82 ? 9.375 -6.922 -18.737 1.00 86.81 82 PHE A O 1
ATOM 663 N N . ALA A 1 83 ? 7.668 -8.372 -18.590 1.00 88.56 83 ALA A N 1
ATOM 664 C CA . ALA A 1 83 ? 7.780 -8.837 -19.969 1.00 88.56 83 ALA A CA 1
ATOM 665 C C . ALA A 1 83 ? 7.068 -7.859 -20.917 1.00 88.56 83 ALA A C 1
ATOM 667 O O . ALA A 1 83 ? 5.844 -7.864 -20.994 1.00 88.56 83 ALA A O 1
ATOM 668 N N . GLU A 1 84 ? 7.830 -7.049 -21.655 1.00 84.94 84 GLU A N 1
ATOM 669 C CA . GLU A 1 84 ? 7.256 -6.037 -22.556 1.00 84.94 84 GLU A CA 1
ATOM 670 C C . GLU A 1 84 ? 6.801 -6.632 -23.897 1.00 84.94 84 GLU A C 1
ATOM 672 O O . GLU A 1 84 ? 5.832 -6.177 -24.502 1.00 84.94 84 GLU A O 1
ATOM 677 N N . GLN A 1 85 ? 7.539 -7.629 -24.393 1.00 85.31 85 GLN A N 1
ATOM 678 C CA . GLN A 1 85 ? 7.396 -8.205 -25.735 1.00 85.31 85 GLN A CA 1
ATOM 679 C C . GLN A 1 85 ? 7.800 -9.683 -25.727 1.00 85.31 85 GLN A C 1
ATOM 681 O O . GLN A 1 85 ? 8.548 -10.118 -24.848 1.00 85.31 85 GLN A O 1
ATOM 686 N N . GLY A 1 86 ? 7.383 -10.454 -26.733 1.00 84.19 86 GLY A N 1
ATOM 687 C CA . GLY A 1 86 ? 7.852 -11.827 -26.919 1.00 84.19 86 GLY A CA 1
ATOM 688 C C . GLY A 1 86 ? 6.830 -12.766 -27.536 1.00 84.19 86 GLY A C 1
ATOM 689 O O . GLY A 1 86 ? 5.742 -12.365 -27.931 1.00 84.19 86 GLY A O 1
ATOM 690 N N . GLN A 1 87 ? 7.179 -14.047 -27.588 1.00 78.69 87 GLN A N 1
ATOM 691 C CA . GLN A 1 87 ? 6.289 -15.089 -28.082 1.00 78.69 87 GLN A CA 1
ATOM 692 C C . GLN A 1 87 ? 5.026 -15.187 -27.216 1.00 78.69 87 GLN A C 1
ATOM 694 O O . GLN A 1 87 ? 5.083 -15.242 -25.982 1.00 78.69 87 GLN A O 1
ATOM 699 N N . GLY A 1 88 ? 3.871 -15.204 -27.883 1.00 74.00 88 GLY A N 1
ATOM 700 C CA . GLY A 1 88 ? 2.570 -15.135 -27.226 1.00 74.00 88 GLY A CA 1
ATOM 701 C C . GLY A 1 88 ? 2.216 -13.744 -26.697 1.00 74.00 88 GLY A C 1
ATOM 702 O O . GLY A 1 88 ? 1.298 -13.662 -25.889 1.00 74.00 88 GLY A O 1
ATOM 703 N N . ILE A 1 89 ? 2.941 -12.693 -27.108 1.00 76.94 89 ILE A N 1
ATOM 704 C CA . ILE A 1 89 ? 2.557 -11.286 -26.975 1.00 76.94 89 ILE A CA 1
ATOM 705 C C . ILE A 1 89 ? 2.401 -10.720 -28.395 1.00 76.94 89 ILE A C 1
ATOM 707 O O . ILE A 1 89 ? 3.374 -10.601 -29.138 1.00 76.94 89 ILE A O 1
ATOM 711 N N . GLU A 1 90 ? 1.173 -10.418 -28.793 1.00 67.75 90 GLU A N 1
ATOM 712 C CA . GLU A 1 90 ? 0.834 -9.793 -30.064 1.00 67.75 90 GLU A CA 1
ATOM 713 C C . GLU A 1 90 ? 1.399 -8.369 -30.152 1.00 67.75 90 GLU A C 1
ATOM 715 O O . GLU A 1 90 ? 1.496 -7.627 -29.169 1.00 67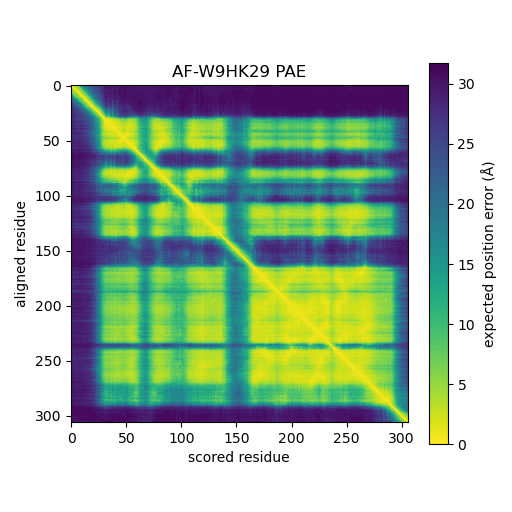.75 90 GLU A O 1
ATOM 720 N N . SER A 1 91 ? 1.767 -7.966 -31.367 1.00 59.75 91 SER A N 1
ATOM 721 C CA . SER A 1 91 ? 2.394 -6.669 -31.648 1.00 59.75 91 SER A CA 1
ATOM 722 C C . SER A 1 91 ? 1.436 -5.477 -31.549 1.00 59.75 91 SER A C 1
ATOM 724 O O . SER A 1 91 ? 1.847 -4.349 -31.810 1.00 59.75 91 SER A O 1
ATOM 726 N N . CYS A 1 92 ? 0.171 -5.697 -31.175 1.00 59.75 92 CYS A N 1
ATOM 727 C CA . CYS A 1 92 ? -0.741 -4.609 -30.852 1.00 59.75 92 CYS A CA 1
ATOM 728 C C . CYS A 1 92 ? -0.172 -3.832 -29.655 1.00 59.75 92 CYS A C 1
ATOM 730 O O . CYS A 1 92 ? 0.178 -4.428 -28.637 1.00 59.75 92 CYS A O 1
ATOM 732 N N . VAL A 1 93 ? -0.023 -2.516 -29.790 1.00 58.09 93 VAL A N 1
ATOM 733 C CA . VAL A 1 93 ? 0.450 -1.654 -28.703 1.00 58.09 93 VAL A CA 1
ATOM 734 C C . VAL A 1 93 ? -0.761 -1.244 -27.877 1.00 58.09 93 VAL A C 1
ATOM 736 O O . VAL A 1 93 ? -1.662 -0.585 -28.391 1.00 58.09 93 VAL A O 1
ATOM 739 N N . VAL A 1 94 ? -0.790 -1.633 -26.603 1.00 60.22 94 VAL A N 1
ATOM 740 C CA . VAL A 1 94 ? -1.902 -1.289 -25.708 1.00 60.22 94 VAL A CA 1
ATOM 741 C C . VAL A 1 94 ? -1.828 0.191 -25.341 1.00 60.22 94 VAL A C 1
ATOM 743 O O . VAL A 1 94 ? -0.818 0.653 -24.804 1.00 60.22 94 VAL A O 1
ATOM 746 N N . SER A 1 95 ? -2.900 0.939 -25.609 1.00 60.84 95 SER A N 1
ATOM 747 C CA . SER A 1 95 ? -3.080 2.288 -25.065 1.00 60.84 95 SER A CA 1
ATOM 748 C C . SER A 1 95 ? -3.668 2.220 -23.652 1.00 60.84 95 SER A C 1
ATOM 750 O O . SER A 1 95 ? -4.318 1.241 -23.287 1.00 60.84 95 SER A O 1
ATOM 752 N N . LEU A 1 96 ? -3.491 3.276 -22.852 1.00 58.59 96 LEU A N 1
ATOM 753 C CA . LEU A 1 96 ? -4.037 3.338 -21.489 1.00 58.59 96 LEU A CA 1
ATOM 754 C C . LEU A 1 96 ? -5.557 3.061 -21.455 1.00 58.59 96 LEU A C 1
ATOM 756 O O . LEU A 1 96 ? -6.034 2.370 -20.563 1.00 58.59 96 LEU A O 1
ATOM 760 N N . ALA A 1 97 ? -6.292 3.507 -22.480 1.00 59.06 97 ALA A N 1
ATOM 761 C CA . ALA A 1 97 ? -7.734 3.294 -22.629 1.00 59.06 97 ALA A CA 1
ATOM 762 C C . ALA A 1 97 ? -8.140 1.831 -22.902 1.00 59.06 97 ALA A C 1
ATOM 764 O O . ALA A 1 97 ? -9.303 1.478 -22.725 1.00 59.06 97 ALA A O 1
ATOM 765 N N . MET A 1 98 ? -7.210 0.984 -23.352 1.00 57.62 98 MET A N 1
ATOM 766 C CA . MET A 1 98 ? -7.463 -0.440 -23.592 1.00 57.62 98 MET A CA 1
ATOM 767 C C . MET A 1 98 ? -7.179 -1.303 -22.357 1.00 57.62 98 MET A C 1
ATOM 769 O O . MET A 1 98 ? -7.757 -2.378 -22.245 1.00 57.62 98 MET A O 1
ATOM 773 N N . LEU A 1 99 ? -6.336 -0.845 -21.419 1.00 57.59 99 LEU A N 1
ATOM 774 C CA . LEU A 1 99 ? -6.062 -1.559 -20.158 1.00 57.59 99 LEU A CA 1
ATOM 775 C C . LEU A 1 99 ? -7.259 -1.556 -19.195 1.00 57.59 99 LEU A C 1
ATOM 777 O O . LEU A 1 99 ? -7.382 -2.458 -18.373 1.00 57.59 99 LEU A O 1
ATOM 781 N N . THR A 1 100 ? -8.147 -0.569 -19.320 1.00 53.78 100 THR A N 1
ATOM 782 C CA . THR A 1 100 ? -9.295 -0.359 -18.425 1.00 53.78 100 THR A CA 1
ATOM 783 C C . THR A 1 100 ? -10.521 -1.214 -18.780 1.00 53.78 100 THR A C 1
ATOM 785 O O . THR A 1 100 ? -11.521 -1.193 -18.059 1.00 53.78 100 THR A O 1
ATOM 788 N N . GLN A 1 101 ? -10.485 -1.968 -19.888 1.00 52.81 101 GLN A N 1
ATOM 789 C CA . GLN A 1 101 ? -11.616 -2.763 -20.378 1.00 52.81 101 GLN A CA 1
ATOM 790 C C . GLN A 1 101 ? -11.555 -4.219 -19.882 1.00 52.81 101 GLN A C 1
ATOM 792 O O . GLN A 1 101 ? -10.535 -4.893 -19.985 1.00 52.81 101 GLN A O 1
ATOM 797 N N . ALA A 1 102 ? -12.684 -4.744 -19.391 1.00 45.12 102 ALA A N 1
ATOM 798 C CA . ALA A 1 102 ? -12.802 -6.094 -18.821 1.00 45.12 102 ALA A CA 1
ATOM 799 C C . ALA A 1 102 ? -12.672 -7.252 -19.843 1.00 45.12 102 ALA A C 1
ATOM 801 O O . ALA A 1 102 ? -12.571 -8.415 -19.447 1.00 45.12 102 ALA A O 1
ATOM 802 N N . GLN A 1 103 ? -12.644 -6.958 -21.149 1.00 47.31 103 GLN A N 1
ATOM 803 C CA . GLN A 1 103 ? -12.383 -7.925 -22.220 1.00 47.31 103 GLN A CA 1
ATOM 804 C C . GLN A 1 103 ? -11.009 -7.658 -22.850 1.00 47.31 103 GLN A C 1
ATOM 806 O O . GLN A 1 103 ? -10.893 -6.910 -23.815 1.00 47.31 103 GLN A O 1
ATOM 811 N N . ILE A 1 104 ? -9.963 -8.324 -22.357 1.00 48.56 104 ILE A N 1
ATOM 812 C CA . ILE A 1 104 ? -8.684 -8.406 -23.077 1.00 48.56 104 ILE A CA 1
ATOM 813 C C . ILE A 1 104 ? -8.319 -9.884 -23.258 1.00 48.56 104 ILE A C 1
ATOM 815 O O . ILE A 1 104 ? -7.666 -10.465 -22.389 1.00 48.56 104 ILE A O 1
ATOM 819 N N . PRO A 1 105 ? -8.704 -10.527 -24.378 1.00 51.12 105 PRO A N 1
ATOM 820 C CA . PRO A 1 105 ? -8.130 -11.801 -24.787 1.00 51.12 105 PRO A CA 1
ATOM 821 C C . PRO A 1 105 ? -6.898 -11.607 -25.688 1.00 51.12 105 PRO A C 1
ATOM 823 O O . PRO A 1 105 ? -6.619 -12.462 -26.519 1.00 51.12 105 PRO A O 1
ATOM 826 N N . ILE A 1 106 ? -6.153 -10.504 -25.549 1.00 54.50 106 ILE A N 1
ATOM 827 C CA . ILE A 1 106 ? -4.940 -10.264 -26.335 1.00 54.50 106 ILE A CA 1
ATOM 828 C C . ILE A 1 106 ? -3.800 -9.904 -25.388 1.00 54.50 106 ILE A C 1
ATOM 830 O O . ILE A 1 106 ? -3.776 -8.836 -24.780 1.00 54.50 106 ILE A O 1
ATOM 834 N N . ARG A 1 107 ? -2.829 -10.812 -25.256 1.00 65.44 107 ARG A N 1
ATOM 835 C CA . ARG A 1 107 ? -1.524 -10.485 -24.676 1.00 65.44 107 ARG A CA 1
ATOM 836 C C . ARG A 1 107 ? -0.863 -9.509 -25.630 1.00 65.44 107 ARG A C 1
ATOM 838 O O . ARG A 1 107 ? -0.255 -9.938 -26.589 1.00 65.44 107 ARG A O 1
ATOM 845 N N . ALA A 1 108 ? -1.059 -8.221 -25.431 1.00 69.12 108 ALA A N 1
ATOM 846 C CA . ALA A 1 108 ? -0.557 -7.191 -26.321 1.00 69.12 108 ALA A CA 1
ATOM 847 C C . ALA A 1 108 ? 0.727 -6.573 -25.758 1.00 69.12 108 ALA A C 1
ATOM 849 O O . ALA A 1 108 ? 1.033 -6.685 -24.567 1.00 69.12 108 ALA A O 1
ATOM 850 N N . THR A 1 109 ? 1.506 -5.956 -26.637 1.00 76.31 109 THR A N 1
ATOM 851 C CA . THR A 1 109 ? 2.760 -5.302 -26.272 1.00 76.31 109 THR A CA 1
ATOM 852 C C . THR A 1 109 ? 2.465 -4.144 -25.323 1.00 76.31 109 THR A C 1
ATOM 854 O O . THR A 1 109 ? 1.711 -3.227 -25.654 1.00 76.31 109 THR A O 1
ATOM 857 N N . CYS A 1 110 ? 3.079 -4.178 -24.143 1.00 82.38 110 CYS A N 1
ATOM 858 C CA . CYS A 1 110 ? 2.942 -3.154 -23.114 1.00 82.38 110 CYS A CA 1
ATOM 859 C C . CYS A 1 110 ? 4.339 -2.763 -22.632 1.00 82.38 110 CYS A C 1
ATOM 861 O O . CYS A 1 110 ? 5.141 -3.623 -22.280 1.00 82.38 110 CYS A O 1
ATOM 863 N N . TYR A 1 111 ? 4.655 -1.471 -22.639 1.00 84.69 111 TYR A N 1
ATOM 864 C CA . TYR A 1 111 ? 5.927 -0.989 -22.108 1.00 84.69 111 TYR A CA 1
ATOM 865 C C . TYR A 1 111 ? 5.822 -0.762 -20.604 1.00 84.69 111 TYR A C 1
ATOM 867 O O . TYR A 1 111 ? 4.759 -0.394 -20.096 1.00 84.69 111 TYR A O 1
ATOM 875 N N . ARG A 1 112 ? 6.943 -0.896 -19.884 1.00 84.94 112 ARG A N 1
ATOM 876 C CA . ARG A 1 112 ? 6.977 -0.616 -18.440 1.00 84.94 112 ARG A CA 1
ATOM 877 C C . ARG A 1 112 ? 6.507 0.803 -18.116 1.00 84.94 112 ARG A C 1
ATOM 879 O O . ARG A 1 112 ? 5.881 1.002 -17.088 1.00 84.94 112 ARG A O 1
ATOM 886 N N . SER A 1 113 ? 6.751 1.781 -18.991 1.00 84.69 113 SER A N 1
ATOM 887 C CA . SER A 1 113 ? 6.242 3.149 -18.828 1.00 84.69 113 SER A CA 1
ATOM 888 C C . SER A 1 113 ? 4.714 3.203 -18.834 1.00 84.69 113 SER A C 1
ATOM 890 O O . SER A 1 113 ? 4.134 3.855 -17.976 1.00 84.69 113 SER A O 1
ATOM 892 N N . THR A 1 114 ? 4.062 2.483 -19.750 1.00 84.06 114 THR A N 1
ATOM 893 C CA . THR A 1 114 ? 2.596 2.396 -19.826 1.00 84.06 114 THR A CA 1
ATOM 894 C C . THR A 1 114 ? 2.024 1.699 -18.598 1.00 84.06 114 THR A C 1
ATOM 896 O O . THR A 1 114 ? 1.080 2.202 -17.998 1.00 84.06 114 THR A O 1
ATOM 899 N N . MET A 1 115 ? 2.631 0.583 -18.183 1.00 84.50 115 MET A N 1
ATOM 900 C CA . MET A 1 115 ? 2.258 -0.133 -16.958 1.00 84.50 115 MET A CA 1
ATOM 901 C C . MET A 1 115 ? 2.376 0.768 -15.717 1.00 84.50 115 MET A C 1
ATOM 903 O O . MET A 1 115 ? 1.470 0.806 -14.890 1.00 84.50 115 MET A O 1
ATOM 907 N N . LEU A 1 116 ? 3.480 1.510 -15.589 1.00 83.81 116 LEU A N 1
ATOM 908 C CA . LEU A 1 116 ? 3.706 2.411 -14.458 1.00 83.81 116 LEU A CA 1
ATOM 909 C C . LEU A 1 116 ? 2.775 3.623 -14.481 1.00 83.81 116 LEU A C 1
ATOM 911 O O . LEU A 1 116 ? 2.307 4.028 -13.420 1.00 83.81 116 LEU A O 1
ATOM 915 N N . ASN A 1 117 ? 2.473 4.174 -15.659 1.00 85.31 117 ASN A N 1
ATOM 916 C CA . ASN A 1 117 ? 1.497 5.254 -15.773 1.00 85.31 117 ASN A CA 1
ATOM 917 C C . ASN A 1 117 ? 0.085 4.764 -15.434 1.00 85.31 117 ASN A C 1
ATOM 919 O O . ASN A 1 117 ? -0.649 5.467 -14.757 1.00 85.31 117 ASN A O 1
ATOM 923 N N . TRP A 1 118 ? -0.281 3.540 -15.823 1.00 85.00 118 TRP A N 1
ATOM 924 C CA . TRP A 1 118 ? -1.549 2.944 -15.404 1.00 85.00 118 TRP A CA 1
ATOM 925 C C . TRP A 1 118 ? -1.628 2.796 -13.876 1.00 85.00 118 TRP A C 1
ATOM 927 O O . TRP A 1 118 ? -2.610 3.222 -13.280 1.00 85.00 118 TRP A O 1
ATOM 937 N N . LEU A 1 119 ? -0.565 2.289 -13.241 1.00 82.50 119 LEU A N 1
ATOM 938 C CA . LEU A 1 119 ? -0.512 2.043 -11.795 1.00 82.50 119 LEU A CA 1
ATOM 939 C C . LEU A 1 119 ? -0.510 3.330 -10.951 1.00 82.50 119 LEU A C 1
ATOM 941 O O . LEU A 1 119 ? -1.200 3.427 -9.938 1.00 82.50 119 LEU A O 1
ATOM 945 N N . LEU A 1 120 ? 0.347 4.285 -11.316 1.00 82.62 120 LEU A N 1
ATOM 946 C CA . LEU A 1 120 ? 0.658 5.460 -10.495 1.00 82.62 120 LEU A CA 1
ATOM 947 C C . LEU A 1 120 ? 0.041 6.751 -11.029 1.00 82.62 120 LEU A C 1
ATOM 949 O O . LEU A 1 120 ? 0.159 7.775 -10.360 1.00 82.62 120 LEU A O 1
ATOM 953 N N . GLN A 1 121 ? -0.561 6.724 -12.221 1.00 86.06 121 GLN A N 1
ATOM 954 C CA . GLN A 1 121 ? -1.084 7.904 -12.916 1.00 86.06 121 GLN A CA 1
ATOM 955 C C . GLN A 1 121 ? -0.031 9.015 -12.919 1.00 86.06 121 GLN A C 1
ATOM 957 O O . GLN A 1 121 ? -0.231 10.095 -12.359 1.00 86.06 121 GLN A O 1
ATOM 962 N N . THR A 1 122 ? 1.149 8.700 -13.465 1.00 83.62 122 THR A N 1
ATOM 963 C CA . THR A 1 122 ? 2.350 9.540 -13.352 1.00 83.62 122 THR A CA 1
ATOM 964 C C . THR A 1 122 ? 2.122 10.938 -13.903 1.00 83.62 122 THR A C 1
ATOM 966 O O . THR A 1 122 ? 2.653 11.892 -13.344 1.00 83.62 122 THR A O 1
ATOM 969 N N . ASP A 1 123 ? 1.270 11.066 -14.921 1.00 85.44 123 ASP A N 1
ATOM 970 C CA . ASP A 1 123 ? 0.903 12.349 -15.529 1.00 85.44 123 ASP A CA 1
ATOM 971 C C . ASP A 1 123 ? 0.201 13.293 -14.533 1.00 85.44 123 ASP A C 1
ATOM 973 O O . ASP A 1 123 ? 0.360 14.509 -14.609 1.00 85.44 123 ASP A O 1
ATOM 977 N N . GLN A 1 124 ? -0.531 12.741 -13.559 1.00 85.19 124 GLN A N 1
ATOM 978 C CA . GLN A 1 124 ? -1.251 13.495 -12.524 1.00 85.19 124 GLN A CA 1
ATOM 979 C C . GLN A 1 124 ? -0.455 13.663 -11.222 1.00 85.19 124 GLN A C 1
ATOM 981 O O . GLN A 1 124 ? -0.954 14.264 -10.274 1.00 85.19 124 GLN A O 1
ATOM 986 N N . ASN A 1 125 ? 0.752 13.096 -11.148 1.00 87.50 125 ASN A N 1
ATOM 987 C CA . ASN A 1 125 ? 1.564 13.025 -9.931 1.00 87.50 125 ASN A CA 1
ATOM 988 C C . ASN A 1 125 ? 2.993 13.553 -10.148 1.00 87.50 125 ASN A C 1
ATOM 990 O O . ASN A 1 125 ? 3.916 13.174 -9.426 1.00 87.50 125 ASN A O 1
ATOM 994 N N . LEU A 1 126 ? 3.189 14.410 -11.156 1.00 85.81 126 LEU A N 1
ATOM 995 C CA . LEU A 1 126 ? 4.488 14.999 -11.509 1.00 85.81 126 LEU A CA 1
ATOM 996 C C . LEU A 1 126 ? 5.055 15.925 -10.421 1.00 85.81 126 LEU A C 1
ATOM 998 O O . LEU A 1 126 ? 6.260 16.157 -10.377 1.00 85.81 126 LEU A O 1
ATOM 1002 N N . ASP A 1 127 ? 4.196 16.440 -9.542 1.00 87.56 127 ASP A N 1
ATOM 1003 C CA . ASP A 1 127 ? 4.549 17.261 -8.382 1.00 87.56 127 ASP A CA 1
ATOM 1004 C C . ASP A 1 127 ? 5.318 16.474 -7.309 1.00 87.56 127 ASP A C 1
ATOM 1006 O O . ASP A 1 127 ? 5.994 17.048 -6.452 1.00 87.56 127 ASP A O 1
ATOM 1010 N N . GLN A 1 128 ? 5.228 15.146 -7.342 1.00 83.25 128 GLN A N 1
ATOM 1011 C CA . GLN A 1 128 ? 5.774 14.300 -6.297 1.00 83.25 128 GLN A CA 1
ATOM 1012 C C . GLN A 1 128 ? 7.247 13.963 -6.544 1.00 83.25 128 GLN A C 1
ATOM 1014 O O . GLN A 1 128 ? 7.634 13.647 -7.671 1.00 83.25 128 GLN A O 1
ATOM 1019 N N . PRO A 1 129 ? 8.086 13.912 -5.490 1.00 87.81 129 PRO A N 1
ATOM 1020 C CA . PRO A 1 129 ? 9.467 13.477 -5.644 1.00 87.81 129 PRO A CA 1
ATOM 1021 C C . PRO A 1 129 ? 9.539 12.079 -6.266 1.00 87.81 129 PRO A C 1
ATOM 1023 O O . PRO A 1 129 ? 8.912 11.141 -5.766 1.00 87.81 129 PRO A O 1
ATOM 1026 N N . TYR A 1 130 ? 10.357 11.915 -7.310 1.00 80.62 130 TYR A N 1
ATOM 1027 C CA . TYR A 1 130 ? 10.500 10.643 -8.030 1.00 80.62 130 TYR A CA 1
ATOM 1028 C C . TYR A 1 130 ? 10.764 9.457 -7.092 1.00 80.62 130 TYR A C 1
ATOM 1030 O O . TYR A 1 130 ? 10.132 8.414 -7.225 1.00 80.62 130 TYR A O 1
ATOM 1038 N N . MET A 1 131 ? 11.639 9.620 -6.092 1.00 80.12 131 MET A N 1
ATOM 1039 C CA . MET A 1 131 ? 11.948 8.545 -5.138 1.00 80.12 131 MET A CA 1
ATOM 1040 C C . MET A 1 131 ? 10.742 8.147 -4.279 1.00 80.12 131 MET A C 1
ATOM 1042 O O . MET A 1 131 ? 10.593 6.980 -3.923 1.00 80.12 131 MET A O 1
ATOM 1046 N N . LYS A 1 132 ? 9.832 9.088 -4.000 1.00 81.19 132 LYS A N 1
ATOM 1047 C CA . LYS A 1 132 ? 8.581 8.819 -3.282 1.00 81.19 132 LYS A CA 1
ATOM 1048 C C . LYS A 1 132 ? 7.619 8.005 -4.148 1.00 81.19 132 LYS A C 1
ATOM 1050 O O . LYS A 1 132 ? 7.008 7.063 -3.650 1.00 81.19 132 LYS A O 1
ATOM 1055 N N . LEU A 1 133 ? 7.521 8.323 -5.442 1.00 79.19 133 LEU A N 1
ATOM 1056 C CA . LEU A 1 133 ? 6.758 7.528 -6.412 1.00 79.19 133 LEU A CA 1
ATOM 1057 C C . LEU A 1 133 ? 7.369 6.141 -6.620 1.00 79.19 133 LEU A C 1
ATOM 1059 O O . LEU A 1 133 ? 6.650 5.145 -6.595 1.00 79.19 133 LEU A O 1
ATOM 1063 N N . PHE A 1 134 ? 8.695 6.059 -6.728 1.00 80.75 134 PHE A N 1
ATOM 1064 C CA . PHE A 1 134 ? 9.409 4.794 -6.854 1.00 80.75 134 PHE A CA 1
ATOM 1065 C C . PHE A 1 134 ? 9.160 3.887 -5.644 1.00 80.75 134 PHE A C 1
ATOM 1067 O O . PHE A 1 134 ? 8.834 2.714 -5.800 1.00 80.75 134 PHE A O 1
ATOM 1074 N N . HIS A 1 135 ? 9.205 4.436 -4.429 1.00 75.19 135 HIS A N 1
ATOM 1075 C CA . HIS A 1 135 ? 8.893 3.681 -3.218 1.00 75.19 135 HIS A CA 1
ATOM 1076 C C . HIS A 1 135 ? 7.421 3.233 -3.147 1.00 75.19 135 HIS A C 1
ATOM 1078 O O . HIS A 1 135 ? 7.111 2.220 -2.531 1.00 75.19 135 HIS A O 1
ATOM 1084 N N . ARG A 1 136 ? 6.476 3.908 -3.811 1.00 77.62 136 ARG A N 1
ATOM 1085 C CA . ARG A 1 136 ? 5.081 3.419 -3.866 1.00 77.62 136 ARG A CA 1
ATOM 1086 C C . ARG A 1 136 ? 4.940 2.129 -4.656 1.00 77.62 136 ARG A C 1
ATOM 1088 O O . ARG A 1 136 ? 4.067 1.330 -4.321 1.00 77.62 136 ARG A O 1
ATOM 1095 N N . MET A 1 137 ? 5.845 1.883 -5.603 1.00 69.56 137 MET A N 1
ATOM 1096 C CA . MET A 1 137 ? 5.954 0.576 -6.248 1.00 69.56 137 MET A CA 1
ATOM 1097 C C . MET A 1 137 ? 6.333 -0.510 -5.234 1.00 69.56 137 MET A C 1
ATOM 1099 O O . MET A 1 137 ? 5.701 -1.560 -5.233 1.00 69.56 137 MET A O 1
ATOM 1103 N N . SER A 1 138 ? 7.274 -0.229 -4.316 1.00 58.91 138 SER A N 1
ATOM 1104 C CA . SER A 1 138 ? 7.674 -1.161 -3.241 1.00 58.91 138 SER A CA 1
ATOM 1105 C C . SER A 1 138 ? 6.529 -1.479 -2.307 1.00 58.91 138 SER A C 1
ATOM 1107 O O . SER A 1 138 ? 6.358 -2.603 -1.858 1.00 58.91 138 SER A O 1
ATOM 1109 N N . GLN A 1 139 ? 5.692 -0.488 -2.013 1.00 52.03 139 GLN A N 1
ATOM 1110 C CA . GLN A 1 139 ? 4.544 -0.742 -1.170 1.00 52.03 139 GLN A CA 1
ATOM 1111 C C . GLN A 1 139 ? 3.586 -1.678 -1.891 1.00 52.03 139 GLN A C 1
ATOM 1113 O O . GLN A 1 139 ? 3.034 -2.560 -1.250 1.00 52.03 139 GLN A O 1
ATOM 1118 N N . GLY A 1 140 ? 3.424 -1.545 -3.200 1.00 45.22 140 GLY A N 1
ATOM 1119 C CA . GLY A 1 140 ? 2.768 -2.549 -4.013 1.00 45.22 140 GLY A CA 1
ATOM 1120 C C . GLY A 1 140 ? 3.534 -3.867 -4.133 1.00 45.22 140 GLY A C 1
ATOM 1121 O O . GLY A 1 140 ? 3.081 -4.700 -4.859 1.00 45.22 140 GLY A O 1
ATOM 1122 N N . ILE A 1 141 ? 4.677 -4.134 -3.516 1.00 45.78 141 ILE A N 1
ATOM 1123 C CA . ILE A 1 141 ? 5.427 -5.386 -3.703 1.00 45.78 141 ILE A CA 1
ATOM 1124 C C . ILE A 1 141 ? 5.793 -5.884 -2.310 1.00 45.78 141 ILE A C 1
ATOM 1126 O O . ILE A 1 141 ? 6.736 -5.401 -1.702 1.00 45.78 141 ILE A O 1
ATOM 1130 N N . LEU A 1 142 ? 5.029 -6.819 -1.741 1.00 35.59 142 LEU A N 1
ATOM 1131 C CA . LEU A 1 142 ? 5.389 -7.384 -0.433 1.00 35.59 142 LEU A CA 1
ATOM 1132 C C . LEU A 1 142 ? 5.396 -8.917 -0.440 1.00 35.59 142 LEU A C 1
ATOM 1134 O O . LEU A 1 142 ? 4.371 -9.572 -0.255 1.00 35.59 142 LEU A O 1
ATOM 1138 N N . SER A 1 143 ? 6.643 -9.400 -0.523 1.00 35.56 143 SER A N 1
ATOM 1139 C CA . SER A 1 143 ? 7.253 -10.663 -0.083 1.00 35.56 143 SER A CA 1
ATOM 1140 C C . SER A 1 143 ? 7.014 -11.948 -0.907 1.00 35.56 143 SER A C 1
ATOM 1142 O O . SER A 1 143 ? 5.887 -12.458 -0.966 1.00 35.56 143 SER A O 1
ATOM 1144 N N . PRO A 1 144 ? 8.095 -12.568 -1.441 1.00 38.41 144 PRO A N 1
ATOM 1145 C CA . PRO A 1 144 ? 8.036 -13.855 -2.117 1.00 38.41 144 PRO A CA 1
ATOM 1146 C C . PRO A 1 144 ? 7.842 -14.979 -1.096 1.00 38.41 144 PRO A C 1
ATOM 1148 O O . PRO A 1 144 ? 8.543 -15.101 -0.094 1.00 38.41 144 PRO A O 1
ATOM 1151 N N . GLY A 1 145 ? 6.855 -15.824 -1.351 1.00 34.28 145 GLY A N 1
ATOM 1152 C CA . GLY A 1 145 ? 6.692 -17.087 -0.646 1.00 34.28 145 GLY A CA 1
ATOM 1153 C C . GLY A 1 145 ? 5.419 -17.747 -1.130 1.00 34.28 145 GLY A C 1
ATOM 1154 O O . GLY A 1 145 ? 4.344 -17.253 -0.821 1.00 34.28 145 GLY A O 1
ATOM 1155 N N . SER A 1 146 ? 5.546 -18.820 -1.897 1.00 30.28 146 SER A N 1
ATOM 1156 C CA . SER A 1 146 ? 4.428 -19.605 -2.436 1.00 30.28 146 SER A CA 1
ATOM 1157 C C . SER A 1 146 ? 3.792 -19.011 -3.700 1.00 30.28 146 SER A C 1
ATOM 1159 O O . SER A 1 146 ? 2.690 -18.473 -3.674 1.00 30.28 146 SER A O 1
ATOM 1161 N N . VAL A 1 147 ? 4.481 -19.152 -4.837 1.00 30.69 147 VAL A N 1
ATOM 1162 C CA . VAL A 1 147 ? 3.816 -19.241 -6.145 1.00 30.69 147 VAL A CA 1
ATOM 1163 C C . VAL A 1 147 ? 3.573 -20.719 -6.396 1.00 30.69 147 VAL A C 1
ATOM 1165 O O . VAL A 1 147 ? 4.458 -21.387 -6.906 1.00 30.69 147 VAL A O 1
ATOM 1168 N N . LEU A 1 148 ? 2.416 -21.222 -5.975 1.00 28.25 148 LEU A N 1
ATOM 1169 C CA . LEU A 1 148 ? 1.735 -22.374 -6.570 1.00 28.25 148 LEU A CA 1
ATOM 1170 C C . LEU A 1 148 ? 0.279 -22.320 -6.102 1.00 28.25 148 LEU A C 1
ATOM 1172 O O . LEU A 1 148 ? -0.066 -22.885 -5.073 1.00 28.25 148 LEU A O 1
ATOM 1176 N N . VAL A 1 149 ? -0.560 -21.618 -6.856 1.00 26.05 149 VAL A N 1
ATOM 1177 C CA . VAL A 1 149 ? -1.950 -22.028 -7.062 1.00 26.05 149 VAL A CA 1
ATOM 1178 C C . VAL A 1 149 ? -2.328 -21.620 -8.480 1.00 26.05 149 VAL A C 1
ATOM 1180 O O . VAL A 1 149 ? -2.451 -20.440 -8.803 1.00 26.05 149 VAL A O 1
ATOM 1183 N N . ASP A 1 150 ? -2.433 -22.633 -9.337 1.00 30.00 150 ASP A N 1
ATOM 1184 C CA . ASP A 1 150 ? -3.200 -22.584 -10.574 1.00 30.00 150 ASP A CA 1
ATOM 1185 C C . ASP A 1 150 ? -4.588 -22.005 -10.298 1.00 30.00 150 ASP A C 1
ATOM 1187 O O . ASP A 1 150 ? -5.185 -22.358 -9.292 1.00 30.00 150 ASP A O 1
ATOM 1191 N N . PHE A 1 151 ? -5.090 -21.133 -11.175 1.00 28.61 151 PHE A N 1
ATOM 1192 C CA . PHE A 1 151 ? -6.439 -21.191 -11.759 1.00 28.61 151 PHE A CA 1
ATOM 1193 C C . PHE A 1 151 ? -6.677 -19.933 -12.621 1.00 28.61 151 PHE A C 1
ATOM 1195 O O . PHE A 1 151 ? -6.741 -18.813 -12.131 1.00 28.61 151 PHE A O 1
ATOM 1202 N N . LYS A 1 152 ? -6.851 -20.154 -13.933 1.00 28.44 152 LYS A N 1
ATOM 1203 C CA . LYS A 1 152 ? -7.543 -19.272 -14.896 1.00 28.44 152 LYS A CA 1
ATOM 1204 C C . LYS A 1 152 ? -7.012 -17.826 -15.012 1.00 28.44 152 LYS A C 1
ATOM 1206 O O . LYS A 1 152 ? -7.590 -16.861 -14.524 1.00 28.44 152 LYS A O 1
ATOM 1211 N N . TRP A 1 153 ? -5.931 -17.688 -15.778 1.00 34.09 153 TRP A N 1
ATOM 1212 C CA . TRP A 1 153 ? -5.310 -16.416 -16.155 1.00 34.09 153 TRP A CA 1
ATOM 1213 C C . TRP A 1 153 ? -6.189 -15.605 -17.122 1.00 34.09 153 TRP A C 1
ATOM 1215 O O . TRP A 1 153 ? -6.055 -15.730 -18.337 1.00 34.09 153 TRP A O 1
ATOM 1225 N N . ASN A 1 154 ? -7.047 -14.733 -16.590 1.00 30.42 154 ASN A N 1
ATOM 1226 C CA . ASN A 1 154 ? -7.532 -13.572 -17.333 1.00 30.42 154 ASN A CA 1
ATOM 1227 C C . ASN A 1 154 ? -6.549 -12.417 -17.107 1.00 30.42 154 ASN A C 1
ATOM 1229 O O . ASN A 1 154 ? -6.319 -11.985 -15.979 1.00 30.42 154 ASN A O 1
ATOM 1233 N N . LEU A 1 155 ? -5.958 -11.925 -18.195 1.00 36.97 155 LEU A N 1
ATOM 1234 C CA . LEU A 1 155 ? -4.900 -10.910 -18.209 1.00 36.97 155 LEU A CA 1
ATOM 1235 C C . LEU A 1 155 ? -5.323 -9.561 -17.584 1.00 36.97 155 LEU A C 1
ATOM 1237 O O . LEU A 1 155 ? -4.462 -8.767 -17.226 1.00 36.97 155 LEU A O 1
ATOM 1241 N N . GLY A 1 156 ? -6.625 -9.334 -17.369 1.00 33.28 156 GLY A N 1
ATOM 1242 C CA . GLY A 1 156 ? -7.157 -8.176 -16.636 1.00 33.28 156 GLY A CA 1
ATOM 1243 C C . GLY A 1 156 ? -6.926 -8.203 -15.117 1.00 33.28 156 GLY A C 1
ATOM 1244 O O . GLY A 1 156 ? -7.135 -7.194 -14.458 1.00 33.28 156 GLY A O 1
ATOM 1245 N N . MET A 1 157 ? -6.463 -9.326 -14.554 1.00 38.72 157 MET A N 1
ATOM 1246 C CA . MET A 1 157 ? -6.134 -9.450 -13.125 1.00 38.72 157 MET A CA 1
ATOM 1247 C C . MET A 1 157 ? -4.635 -9.242 -12.836 1.00 38.72 157 MET A C 1
ATOM 1249 O O . MET A 1 157 ? -4.226 -9.212 -11.681 1.00 38.72 157 MET A O 1
ATOM 1253 N N . LEU A 1 158 ? -3.793 -9.115 -13.872 1.00 38.47 158 LEU A N 1
ATOM 1254 C CA . LEU A 1 158 ? -2.333 -9.224 -13.722 1.00 38.47 158 LEU A CA 1
ATOM 1255 C C . LEU A 1 158 ? -1.612 -7.973 -13.253 1.00 38.47 158 LEU A C 1
ATOM 1257 O O . LEU A 1 158 ? -0.404 -8.021 -13.022 1.00 38.47 158 LEU A O 1
ATOM 1261 N N . ILE A 1 159 ? -2.326 -6.870 -13.111 1.00 42.88 159 ILE A N 1
ATOM 1262 C CA . ILE A 1 159 ? -1.772 -5.680 -12.494 1.00 42.88 159 ILE A CA 1
ATOM 1263 C C . ILE A 1 159 ? -2.671 -5.343 -11.305 1.00 42.88 159 ILE A C 1
ATOM 1265 O O . ILE A 1 159 ? -3.249 -4.277 -11.229 1.00 42.88 159 ILE A O 1
ATOM 1269 N N . GLN A 1 160 ? -2.849 -6.291 -10.377 1.00 41.53 160 GLN A N 1
ATOM 1270 C CA . GLN A 1 160 ? -3.284 -5.958 -9.014 1.00 41.53 160 GLN A CA 1
ATOM 1271 C C . GLN A 1 160 ? -2.365 -4.856 -8.506 1.00 41.53 160 GLN A C 1
ATOM 1273 O O . GLN A 1 160 ? -1.154 -5.057 -8.499 1.00 41.53 160 GLN A O 1
ATOM 1278 N N . ILE A 1 161 ? -2.921 -3.693 -8.188 1.00 39.97 161 ILE A N 1
ATOM 1279 C CA . ILE A 1 161 ? -2.230 -2.439 -7.863 1.00 39.97 161 ILE A CA 1
ATOM 1280 C C . ILE A 1 161 ? -1.750 -2.485 -6.405 1.00 39.97 161 ILE A C 1
ATOM 1282 O O . ILE A 1 161 ? -2.460 -2.090 -5.494 1.00 39.97 161 ILE A O 1
ATOM 1286 N N . GLY A 1 162 ? -0.556 -2.907 -6.010 1.00 40.22 162 GLY A N 1
ATOM 1287 C CA . GLY A 1 162 ? 0.531 -3.670 -6.599 1.00 40.22 162 GLY A CA 1
ATOM 1288 C C . GLY A 1 162 ? 0.653 -4.971 -5.784 1.00 40.22 162 GLY A C 1
ATOM 1289 O O . GLY A 1 162 ? 0.369 -4.903 -4.583 1.00 40.22 162 GLY A O 1
ATOM 1290 N N . LEU A 1 163 ? 1.148 -6.064 -6.404 1.00 53.56 163 LEU A N 1
ATOM 1291 C CA . LEU A 1 163 ? 2.084 -7.168 -5.984 1.00 53.56 163 LEU A CA 1
ATOM 1292 C C . LEU A 1 163 ? 2.417 -7.456 -4.476 1.00 53.56 163 LEU A C 1
ATOM 1294 O O . LEU A 1 163 ? 3.361 -8.187 -4.158 1.00 53.56 163 LEU A O 1
ATOM 1298 N N . SER A 1 164 ? 1.678 -6.924 -3.511 1.00 49.25 164 SER A N 1
ATOM 1299 C CA . SER A 1 164 ? 1.567 -7.406 -2.138 1.00 49.25 164 SER A CA 1
ATOM 1300 C C . SER A 1 164 ? 0.622 -8.609 -2.164 1.00 49.25 164 SER A C 1
ATOM 1302 O O . SER A 1 164 ? -0.280 -8.649 -2.994 1.00 49.25 164 SER A O 1
ATOM 1304 N N . LYS A 1 165 ? 0.810 -9.610 -1.291 1.00 62.69 165 LYS A N 1
ATOM 1305 C CA . LYS A 1 165 ? -0.154 -10.719 -1.145 1.00 62.69 165 LYS A CA 1
ATOM 1306 C C . LYS A 1 165 ? -1.452 -10.220 -0.518 1.00 62.69 165 LYS A C 1
ATOM 1308 O O . LYS A 1 165 ? -1.725 -10.465 0.655 1.00 62.69 165 LYS A O 1
ATOM 1313 N N . THR A 1 166 ? -2.217 -9.475 -1.290 1.00 68.06 166 THR A N 1
ATOM 1314 C CA . THR A 1 166 ? -3.542 -9.018 -0.935 1.00 68.06 166 THR A CA 1
ATOM 1315 C C . THR A 1 166 ? -4.570 -9.902 -1.628 1.00 68.06 166 THR A C 1
ATOM 1317 O O . THR A 1 166 ? -4.357 -10.409 -2.730 1.00 68.06 166 THR A O 1
ATOM 1320 N N . THR A 1 167 ? -5.692 -10.137 -0.956 1.00 80.06 167 THR A N 1
ATOM 1321 C CA . THR A 1 167 ? -6.811 -10.883 -1.533 1.00 80.06 167 THR A CA 1
ATOM 1322 C C . THR A 1 167 ? -7.795 -9.884 -2.143 1.00 80.06 167 THR A C 1
ATOM 1324 O O . THR A 1 167 ? -8.388 -9.099 -1.389 1.00 80.06 167 THR A O 1
ATOM 1327 N N . PRO A 1 168 ? -7.976 -9.859 -3.477 1.00 83.25 168 PRO A N 1
ATOM 1328 C CA . PRO A 1 168 ? -8.944 -8.979 -4.117 1.00 83.25 168 PRO A CA 1
ATOM 1329 C C . PRO A 1 168 ? -10.340 -9.447 -3.715 1.00 83.25 168 PR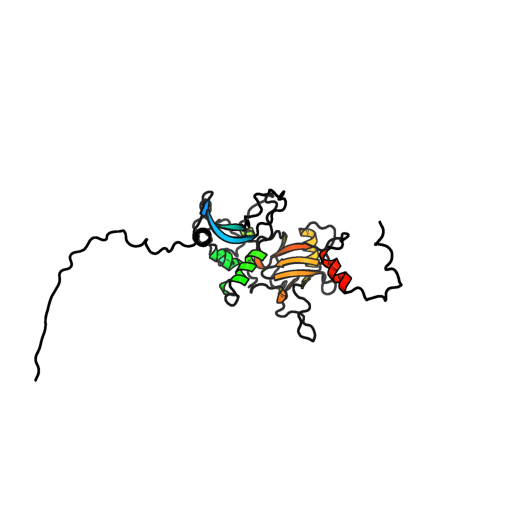O A C 1
ATOM 1331 O O . PRO A 1 168 ? -10.687 -10.615 -3.875 1.00 83.25 168 PRO A O 1
ATOM 1334 N N . THR A 1 169 ? -11.117 -8.549 -3.124 1.00 84.25 169 THR A N 1
ATOM 1335 C CA . THR A 1 169 ? -12.318 -8.947 -2.386 1.00 84.25 169 THR A CA 1
ATOM 1336 C C . THR A 1 169 ? -13.584 -8.377 -3.009 1.00 84.25 169 THR A C 1
ATOM 1338 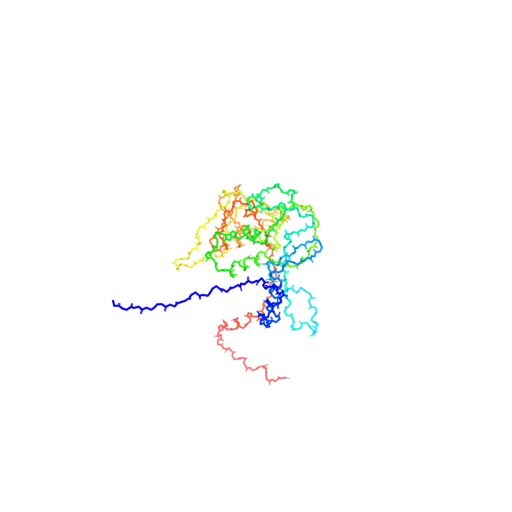O O . THR A 1 169 ? -14.496 -9.125 -3.356 1.00 84.25 169 THR A O 1
ATOM 1341 N N . VAL A 1 170 ? -13.671 -7.054 -3.159 1.00 89.62 170 VAL A N 1
ATOM 1342 C CA . VAL A 1 170 ? -14.882 -6.393 -3.666 1.00 89.62 170 VAL A CA 1
ATOM 1343 C C . VAL A 1 170 ? -14.499 -5.226 -4.559 1.00 89.62 170 VAL A C 1
ATOM 1345 O O . VAL A 1 170 ? -13.752 -4.351 -4.135 1.00 89.62 170 VAL A O 1
ATOM 1348 N N . VAL A 1 171 ? -15.063 -5.182 -5.765 1.00 92.06 171 VAL A N 1
ATOM 1349 C CA . VAL A 1 171 ? -15.019 -3.995 -6.627 1.00 92.06 171 VAL A CA 1
ATOM 1350 C C . VAL A 1 171 ? -16.115 -3.031 -6.186 1.00 92.06 171 VAL A C 1
ATOM 1352 O O . VAL A 1 171 ? -17.289 -3.410 -6.145 1.00 92.06 171 VAL A O 1
ATOM 1355 N N . LEU A 1 172 ? -15.742 -1.797 -5.852 1.00 93.31 172 LEU A N 1
ATOM 1356 C CA . LEU A 1 172 ? -16.682 -0.747 -5.473 1.00 93.31 172 LEU A CA 1
ATOM 1357 C C . LEU A 1 172 ? -17.069 0.138 -6.662 1.00 93.31 172 LEU A C 1
ATOM 1359 O O . LEU A 1 172 ? -16.300 0.370 -7.599 1.00 93.31 172 LEU A O 1
ATOM 1363 N N . GLU A 1 173 ? -18.287 0.668 -6.611 1.00 94.75 173 GLU A N 1
ATOM 1364 C CA . GLU A 1 173 ? -18.706 1.768 -7.477 1.00 94.75 173 GLU A CA 1
ATOM 1365 C C . GLU A 1 173 ? -18.165 3.096 -6.938 1.00 94.75 173 GLU A C 1
ATOM 1367 O O . GLU A 1 173 ? -18.054 3.275 -5.727 1.00 94.75 173 GLU A O 1
ATOM 1372 N N . LYS A 1 174 ? -17.935 4.085 -7.811 1.00 93.69 174 LYS A N 1
ATOM 1373 C CA . LYS A 1 174 ? -17.467 5.419 -7.389 1.00 93.69 174 LYS A CA 1
ATOM 1374 C C . LYS A 1 174 ? -18.338 6.050 -6.303 1.00 93.69 174 LYS A C 1
ATOM 1376 O O . LYS A 1 174 ? -17.820 6.617 -5.358 1.00 93.69 174 LYS A O 1
ATOM 1381 N N . LYS A 1 175 ? -19.663 5.887 -6.388 1.00 94.69 175 LYS A N 1
ATOM 1382 C CA . LYS A 1 175 ? -20.611 6.416 -5.389 1.00 94.69 175 LYS A CA 1
ATOM 1383 C C . LYS A 1 175 ? -20.502 5.755 -4.005 1.00 94.69 175 LYS A C 1
ATOM 1385 O O . LYS A 1 175 ? -21.076 6.255 -3.044 1.00 94.69 175 LYS A O 1
ATOM 1390 N N . GLN A 1 176 ? -19.849 4.595 -3.921 1.00 95.44 176 GLN A N 1
ATOM 1391 C CA . GLN A 1 176 ? -19.601 3.864 -2.676 1.00 95.44 176 GLN A CA 1
ATOM 1392 C C . GLN A 1 176 ? -18.256 4.260 -2.043 1.00 95.44 176 GLN A C 1
ATOM 1394 O O . GLN A 1 176 ? -18.015 3.921 -0.885 1.00 95.44 176 GLN A O 1
ATOM 1399 N N . LEU A 1 177 ? -17.401 4.974 -2.782 1.00 95.19 177 LEU A N 1
ATOM 1400 C CA . LEU A 1 177 ? -16.156 5.548 -2.289 1.00 95.19 177 LEU A CA 1
ATOM 1401 C C . LEU A 1 177 ? -16.449 6.924 -1.686 1.00 95.19 177 LEU A C 1
ATOM 1403 O O . LEU A 1 177 ? -17.001 7.805 -2.346 1.00 95.19 177 LEU A O 1
ATOM 1407 N N . ARG A 1 178 ? -16.109 7.097 -0.412 1.00 95.12 178 ARG A N 1
ATOM 1408 C CA . ARG A 1 178 ? -16.229 8.366 0.309 1.00 95.12 178 ARG A CA 1
ATOM 1409 C C . ARG A 1 178 ? -14.831 8.915 0.553 1.00 95.12 178 ARG A C 1
ATOM 1411 O O . ARG A 1 178 ? -14.229 8.640 1.587 1.00 95.12 178 ARG A O 1
ATOM 1418 N N . ASN A 1 179 ? -14.321 9.657 -0.420 1.00 94.06 179 ASN A N 1
ATOM 1419 C CA . ASN A 1 179 ? -12.961 10.178 -0.378 1.00 94.06 179 ASN A CA 1
ATOM 1420 C C . ASN A 1 179 ? -12.968 11.555 0.293 1.00 94.06 179 ASN A C 1
ATOM 1422 O O . ASN A 1 179 ? -13.473 12.528 -0.274 1.00 94.06 179 ASN A O 1
ATOM 1426 N N . TYR A 1 180 ? -12.442 11.632 1.511 1.00 94.25 180 TYR A N 1
ATOM 1427 C CA . TYR A 1 180 ? -12.295 12.877 2.250 1.00 94.25 180 TYR A CA 1
ATOM 1428 C C . TYR A 1 180 ? -10.986 13.564 1.876 1.00 94.25 180 TYR A C 1
ATOM 1430 O O . TYR A 1 180 ? -9.913 12.963 1.888 1.00 94.25 180 TYR A O 1
ATOM 1438 N N . LEU A 1 181 ? -11.080 14.858 1.570 1.00 90.94 181 LEU A N 1
ATOM 1439 C CA . LEU A 1 181 ? -9.927 15.662 1.161 1.00 90.94 181 LEU A CA 1
ATOM 1440 C C . LEU A 1 181 ? -8.995 16.024 2.324 1.00 90.94 181 LEU A C 1
ATOM 1442 O O . LEU A 1 181 ? -7.863 16.427 2.069 1.00 90.94 181 LEU A O 1
ATOM 1446 N N . MET A 1 182 ? -9.471 15.894 3.563 1.00 91.81 182 MET A N 1
ATOM 1447 C CA . MET A 1 182 ? -8.763 16.262 4.788 1.00 91.81 182 MET A CA 1
ATOM 1448 C C . MET A 1 182 ? -8.893 15.144 5.813 1.00 91.81 182 MET A C 1
ATOM 1450 O O . MET A 1 182 ? -9.912 14.454 5.844 1.00 91.81 182 MET A O 1
ATOM 1454 N N . ASP A 1 183 ? -7.854 14.980 6.622 1.00 94.94 183 ASP A N 1
ATOM 1455 C CA . ASP A 1 183 ? -7.847 14.116 7.795 1.00 94.94 183 ASP A CA 1
ATOM 1456 C C . ASP A 1 183 ? -8.598 14.768 8.973 1.00 94.94 183 ASP A C 1
ATOM 1458 O O . ASP A 1 183 ? -8.892 15.963 8.966 1.00 94.94 183 ASP A O 1
ATOM 1462 N N . GLU A 1 184 ? -8.919 13.972 9.989 1.00 92.00 184 GLU A N 1
ATOM 1463 C CA . GLU A 1 184 ? -9.454 14.474 11.253 1.00 92.00 184 GLU A CA 1
ATOM 1464 C C . GLU A 1 184 ? -8.298 15.036 12.083 1.00 92.00 184 GLU A C 1
ATOM 1466 O O . GLU A 1 184 ? -7.323 14.333 12.362 1.00 92.00 184 GLU A O 1
ATOM 1471 N N . GLU A 1 185 ? -8.406 16.291 12.506 1.00 94.19 185 GLU A N 1
ATOM 1472 C CA . GLU A 1 185 ? -7.337 16.991 13.216 1.00 94.19 185 GLU A CA 1
ATOM 1473 C C . GLU A 1 185 ? -7.710 17.276 14.675 1.00 94.19 185 GLU A C 1
ATOM 1475 O O . GLU A 1 185 ? -8.868 17.497 15.035 1.00 94.19 185 GLU A O 1
ATOM 1480 N N . SER A 1 186 ? -6.704 17.289 15.546 1.00 94.12 186 SER A N 1
ATOM 1481 C CA . SER A 1 186 ? -6.842 17.778 16.911 1.00 94.12 186 SER A CA 1
ATOM 1482 C C . SER A 1 186 ? -7.079 19.296 16.917 1.00 94.12 186 SER A C 1
ATOM 1484 O O . SER A 1 186 ? -6.744 19.987 15.953 1.00 94.12 186 SER A O 1
ATOM 1486 N N . PRO A 1 187 ? -7.510 19.880 18.052 1.00 93.62 187 PRO A N 1
ATOM 1487 C CA . PRO A 1 187 ? -7.540 21.337 18.212 1.00 93.62 187 PRO A CA 1
ATOM 1488 C C . PRO A 1 187 ? -6.176 22.022 18.013 1.00 93.62 187 PRO A C 1
ATOM 1490 O O . PRO A 1 187 ? -6.115 23.238 17.875 1.00 93.62 187 PRO A O 1
ATOM 1493 N N . THR A 1 188 ? -5.079 21.254 18.025 1.00 93.06 188 THR A N 1
ATOM 1494 C CA . THR A 1 188 ? -3.709 21.730 17.795 1.00 93.06 188 THR A CA 1
ATOM 1495 C C . THR A 1 188 ? -3.221 21.490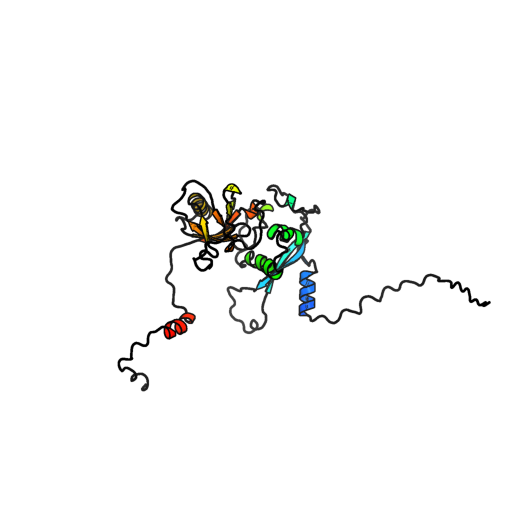 16.360 1.00 93.06 188 THR A C 1
ATOM 1497 O O . THR A 1 188 ? -2.045 21.721 16.098 1.00 93.06 188 THR A O 1
ATOM 1500 N N . GLY A 1 189 ? -4.078 21.006 15.451 1.00 91.94 189 GLY A N 1
ATOM 1501 C CA . GLY A 1 189 ? -3.749 20.749 14.042 1.00 91.94 189 GLY A CA 1
ATOM 1502 C C . GLY A 1 189 ? -2.996 19.441 13.775 1.00 91.94 189 GLY A C 1
ATOM 1503 O O . GLY A 1 189 ? -2.393 19.286 12.718 1.00 91.94 189 GLY A O 1
ATOM 1504 N N . ASN A 1 190 ? -2.975 18.499 14.725 1.00 93.56 190 ASN A N 1
ATOM 1505 C CA . ASN A 1 190 ? -2.337 17.196 14.513 1.00 93.56 190 ASN A CA 1
ATOM 1506 C C . ASN A 1 190 ? -3.345 16.202 13.943 1.00 93.56 190 ASN A C 1
ATOM 1508 O O . ASN A 1 190 ? -4.430 16.059 14.499 1.00 93.56 190 ASN A O 1
ATOM 1512 N N . VAL A 1 191 ? -2.965 15.466 12.900 1.00 93.56 191 VAL A N 1
ATOM 1513 C CA . VAL A 1 191 ? -3.793 14.390 12.340 1.00 93.56 191 VAL A CA 1
ATOM 1514 C C . VAL A 1 191 ? -4.012 13.285 13.380 1.00 93.56 191 VAL A C 1
ATOM 1516 O O . VAL A 1 191 ? -3.057 12.720 13.913 1.00 93.56 191 VAL A O 1
ATOM 1519 N N . MET A 1 192 ? -5.275 12.962 13.652 1.00 95.25 192 MET A N 1
ATOM 1520 C CA . MET A 1 192 ? -5.703 11.997 14.672 1.00 95.25 192 MET A CA 1
ATOM 1521 C C . MET A 1 192 ? -6.159 10.655 14.087 1.00 95.25 192 MET A C 1
ATOM 1523 O O . MET A 1 192 ? -6.358 9.698 14.835 1.00 95.25 192 MET A O 1
ATOM 1527 N N . ASN A 1 193 ? -6.313 10.566 12.766 1.00 94.94 193 ASN A N 1
ATOM 1528 C CA . ASN A 1 193 ? -6.739 9.365 12.047 1.00 94.94 193 ASN A CA 1
ATOM 1529 C C . ASN A 1 193 ? -5.749 8.955 10.939 1.00 94.94 193 ASN A C 1
ATOM 1531 O O . ASN A 1 193 ? -6.161 8.432 9.902 1.00 94.94 193 ASN A O 1
ATOM 1535 N N . ASP A 1 194 ? -4.445 9.156 11.160 1.00 94.06 194 ASP A N 1
ATOM 1536 C CA . ASP A 1 194 ? -3.418 8.804 10.172 1.00 94.06 194 ASP A CA 1
ATOM 1537 C C . ASP A 1 194 ? -3.529 7.326 9.774 1.00 94.06 194 ASP A C 1
ATOM 1539 O O . ASP A 1 194 ? -3.363 6.406 10.581 1.00 94.06 194 ASP A O 1
ATOM 1543 N N . GLY A 1 195 ? -3.845 7.098 8.501 1.00 92.06 195 GLY A N 1
ATOM 1544 C CA . GLY A 1 195 ? -3.890 5.764 7.934 1.00 92.06 195 GLY A CA 1
ATOM 1545 C C . GLY A 1 195 ? -5.145 4.959 8.284 1.00 92.06 195 GLY A C 1
ATOM 1546 O O . GLY A 1 195 ? -5.205 3.786 7.900 1.00 92.06 195 GLY A O 1
ATOM 1547 N N . ILE A 1 196 ? -6.154 5.534 8.951 1.00 96.56 196 ILE A N 1
ATOM 1548 C CA . ILE A 1 196 ? -7.372 4.817 9.356 1.00 96.56 196 ILE A CA 1
ATOM 1549 C C . ILE A 1 196 ? -8.647 5.434 8.769 1.00 96.56 196 ILE A C 1
ATOM 1551 O O . ILE A 1 196 ? -8.828 6.646 8.739 1.00 96.56 196 ILE A O 1
ATOM 1555 N N . GLY A 1 197 ? -9.550 4.572 8.306 1.00 96.31 197 GLY A N 1
ATOM 1556 C CA . GLY A 1 197 ? -10.864 4.949 7.790 1.00 96.31 197 GLY A CA 1
ATOM 1557 C C . GLY A 1 197 ? -11.961 4.022 8.304 1.00 96.31 197 GLY A C 1
ATOM 1558 O O . GLY A 1 197 ? -11.699 3.044 9.010 1.00 96.31 197 GLY A O 1
ATOM 1559 N N . ARG A 1 198 ? -13.210 4.306 7.934 1.00 96.25 198 ARG A N 1
ATOM 1560 C CA . ARG A 1 198 ? -14.357 3.454 8.276 1.00 96.25 198 ARG A CA 1
ATOM 1561 C C . ARG A 1 198 ? -14.863 2.678 7.074 1.00 96.25 198 ARG A C 1
ATOM 1563 O O . ARG A 1 198 ? -14.715 3.088 5.922 1.00 96.25 198 ARG A O 1
ATOM 1570 N N . VAL A 1 199 ? -15.504 1.554 7.361 1.00 95.94 199 VAL A N 1
ATOM 1571 C CA . VAL A 1 199 ? -16.160 0.714 6.367 1.00 95.94 199 VAL A CA 1
ATOM 1572 C C . VAL A 1 199 ? -17.534 0.271 6.851 1.00 95.94 199 VAL A C 1
ATOM 1574 O O . VAL A 1 199 ? -17.734 -0.060 8.018 1.00 95.94 199 VAL A O 1
ATOM 1577 N N . SER A 1 200 ? -18.490 0.240 5.928 1.00 95.62 200 SER A N 1
ATOM 1578 C CA . SER A 1 200 ? -19.844 -0.241 6.201 1.00 95.62 200 SER A CA 1
ATOM 1579 C C . SER A 1 200 ? -19.902 -1.708 6.645 1.00 95.62 200 SER A C 1
ATOM 1581 O O . SER A 1 200 ? -19.140 -2.556 6.170 1.00 95.62 200 SER A O 1
ATOM 1583 N N . LEU A 1 201 ? -20.913 -2.042 7.451 1.00 95.12 201 LEU A N 1
ATOM 1584 C CA . LEU A 1 201 ? -21.230 -3.425 7.818 1.00 95.12 201 LEU A CA 1
ATOM 1585 C C . LEU A 1 201 ? -21.480 -4.328 6.599 1.00 95.12 201 LEU A C 1
ATOM 1587 O O . LEU A 1 201 ? -20.998 -5.460 6.562 1.00 95.12 201 LEU A O 1
ATOM 1591 N N . ALA A 1 202 ? -22.195 -3.832 5.584 1.00 94.19 202 ALA A N 1
ATOM 1592 C CA . ALA A 1 202 ? -22.461 -4.589 4.362 1.00 94.19 202 ALA A CA 1
ATOM 1593 C C . ALA A 1 202 ? -21.172 -4.934 3.597 1.00 94.19 202 ALA A C 1
ATOM 1595 O O . ALA A 1 202 ? -21.033 -6.060 3.115 1.00 94.19 202 ALA A O 1
ATOM 1596 N N . LEU A 1 203 ? -20.218 -3.997 3.502 1.00 95.38 203 LEU A N 1
ATOM 1597 C CA . LEU A 1 203 ? -18.927 -4.272 2.871 1.00 95.38 203 LEU A CA 1
ATOM 1598 C C . LEU A 1 203 ? -18.099 -5.250 3.710 1.00 95.38 203 LEU A C 1
ATOM 1600 O O . LEU A 1 203 ? -17.552 -6.200 3.157 1.00 95.38 203 LEU A O 1
ATOM 1604 N N . MET A 1 204 ? -18.071 -5.087 5.034 1.00 95.62 204 MET A N 1
ATOM 1605 C CA . MET A 1 204 ? -17.326 -5.990 5.914 1.00 95.62 204 MET A CA 1
ATOM 1606 C C . MET A 1 204 ? -17.860 -7.430 5.863 1.00 95.62 204 MET A C 1
ATOM 1608 O O . MET A 1 204 ? -17.080 -8.377 5.858 1.00 95.62 204 MET A O 1
ATOM 1612 N N . ARG A 1 205 ? -19.178 -7.623 5.724 1.00 94.94 205 ARG A N 1
ATOM 1613 C CA . ARG A 1 205 ? -19.765 -8.956 5.493 1.00 94.94 205 ARG A CA 1
ATOM 1614 C C . ARG A 1 205 ? -19.368 -9.559 4.148 1.00 94.94 205 ARG A C 1
ATOM 1616 O O . ARG A 1 205 ? -19.141 -10.763 4.064 1.00 94.94 205 ARG A O 1
ATOM 1623 N N . LYS A 1 206 ? -19.255 -8.743 3.094 1.00 94.81 206 LYS A N 1
ATOM 1624 C CA . LYS A 1 206 ? -18.705 -9.220 1.816 1.00 94.81 206 LYS A CA 1
ATOM 1625 C C . LYS A 1 206 ? -17.248 -9.650 1.968 1.00 94.81 206 LYS A C 1
ATOM 1627 O O . LYS A 1 206 ? -16.876 -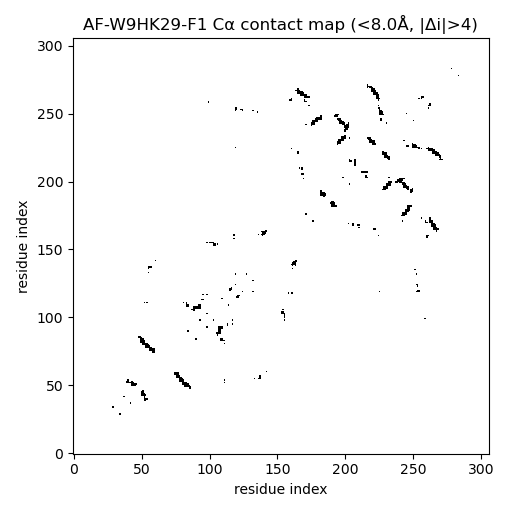10.674 1.408 1.00 94.81 206 LYS A O 1
ATOM 1632 N N . VAL A 1 207 ? -16.462 -8.913 2.756 1.00 94.62 207 VAL A N 1
ATOM 1633 C CA . VAL A 1 207 ? -15.081 -9.290 3.085 1.00 94.62 207 VAL A CA 1
ATOM 1634 C C . VAL A 1 207 ? -15.036 -10.608 3.853 1.00 94.62 207 VAL A C 1
ATOM 1636 O O . VAL A 1 207 ? -14.307 -11.510 3.455 1.00 94.62 207 VAL A O 1
ATOM 1639 N N . GLN A 1 208 ? -15.863 -10.758 4.890 1.00 95.00 208 GLN A N 1
ATOM 1640 C CA . GLN A 1 208 ? -16.005 -12.004 5.645 1.00 95.00 208 GLN A CA 1
ATOM 1641 C C . GLN A 1 208 ? -16.278 -13.196 4.716 1.00 95.00 208 GLN A C 1
ATOM 1643 O O . GLN A 1 208 ? -15.574 -14.200 4.786 1.00 95.00 208 GLN A O 1
ATOM 1648 N N . HIS A 1 209 ? -17.263 -13.069 3.820 1.00 93.94 209 HIS A N 1
ATOM 1649 C CA . HIS A 1 209 ? -17.632 -14.135 2.889 1.00 93.94 209 HIS A CA 1
ATOM 1650 C C . HIS A 1 209 ? -16.519 -14.443 1.877 1.00 93.94 209 HIS A C 1
ATOM 1652 O O . HIS A 1 209 ? -16.217 -15.606 1.634 1.00 93.94 209 HIS A O 1
ATOM 1658 N N . ALA A 1 210 ? -15.889 -13.418 1.296 1.00 89.56 210 ALA A N 1
ATOM 1659 C CA . ALA A 1 210 ? -14.817 -13.596 0.316 1.00 89.56 210 ALA A CA 1
ATOM 1660 C C . ALA A 1 210 ? -13.562 -14.251 0.914 1.00 89.56 210 ALA A C 1
ATOM 1662 O O . ALA A 1 210 ? -12.884 -15.011 0.230 1.00 89.56 210 ALA A O 1
ATOM 1663 N N . LEU A 1 211 ? -13.270 -13.978 2.188 1.00 89.00 211 LEU A N 1
ATOM 1664 C CA . LEU A 1 211 ? -12.146 -14.572 2.915 1.00 89.00 211 LEU A CA 1
ATOM 1665 C C . LEU A 1 211 ? -12.497 -15.896 3.614 1.00 89.00 211 LEU A C 1
ATOM 1667 O O . LEU A 1 211 ? -11.614 -16.503 4.215 1.00 89.00 211 LEU A O 1
ATOM 1671 N N . GLY A 1 212 ? -13.761 -16.337 3.564 1.00 92.56 212 GLY A N 1
ATOM 1672 C CA . GLY A 1 212 ? -14.222 -17.562 4.222 1.00 92.56 212 GLY A CA 1
ATOM 1673 C C . GLY A 1 212 ? -14.110 -17.527 5.751 1.00 92.56 212 GLY A C 1
ATOM 1674 O O . GLY A 1 212 ? -13.817 -18.553 6.359 1.00 92.56 212 GLY A O 1
ATOM 1675 N N . LEU A 1 213 ? -14.290 -16.357 6.373 1.00 93.25 213 LEU A N 1
ATOM 1676 C CA . LEU A 1 213 ? -14.176 -16.195 7.826 1.00 93.25 213 LEU A CA 1
ATOM 1677 C C . LEU A 1 213 ? -15.478 -16.602 8.534 1.00 93.25 213 LEU A C 1
ATOM 1679 O O . LEU A 1 213 ? -16.579 -16.200 8.147 1.00 93.25 213 LEU A O 1
ATOM 1683 N N . ASP A 1 214 ? -15.338 -17.347 9.623 1.00 94.88 214 ASP A N 1
ATOM 1684 C CA . ASP A 1 214 ? -16.418 -17.762 10.525 1.00 94.88 214 ASP A CA 1
ATOM 1685 C C . ASP A 1 214 ? -16.870 -16.646 11.486 1.00 94.88 214 ASP A C 1
ATOM 1687 O O . ASP A 1 214 ? -17.952 -16.726 12.066 1.00 94.88 214 ASP A O 1
ATOM 1691 N N . TYR A 1 215 ? -16.096 -15.565 11.595 1.00 95.06 215 TYR A N 1
ATOM 1692 C CA . TYR A 1 215 ? -16.432 -14.359 12.353 1.00 95.06 215 TYR A CA 1
ATOM 1693 C C . TYR A 1 215 ? -16.425 -13.103 11.471 1.00 95.06 215 TYR A C 1
ATOM 1695 O O . TYR A 1 215 ? -15.777 -13.043 10.425 1.00 95.06 215 TYR A O 1
ATOM 1703 N N . LEU A 1 216 ? -17.127 -12.059 11.922 1.00 95.38 216 LEU A N 1
ATOM 1704 C CA . LEU A 1 216 ? -17.077 -10.735 11.304 1.00 95.38 216 LEU A CA 1
ATOM 1705 C C . LEU A 1 216 ? -15.874 -9.953 11.862 1.00 95.38 216 LEU A C 1
ATOM 1707 O O . LEU A 1 216 ? -15.862 -9.672 13.063 1.00 95.38 216 LEU A O 1
ATOM 1711 N N . PRO A 1 217 ? -14.872 -9.578 11.045 1.00 95.69 217 PRO A N 1
ATOM 1712 C CA . PRO A 1 217 ? -13.741 -8.798 11.534 1.00 95.69 217 PRO A CA 1
ATOM 1713 C C . PRO A 1 217 ? -14.161 -7.368 11.901 1.00 95.69 217 PRO A C 1
ATOM 1715 O O . PRO A 1 217 ? -14.905 -6.717 11.167 1.00 95.69 217 PRO A O 1
ATOM 1718 N N . SER A 1 218 ? -13.636 -6.858 13.016 1.00 95.81 218 SER A N 1
ATOM 1719 C CA . SER A 1 218 ? -13.836 -5.466 13.446 1.00 95.81 218 SER A CA 1
ATOM 1720 C C . SER A 1 218 ? -12.969 -4.489 12.655 1.00 95.81 218 SER A C 1
ATOM 1722 O O . SER A 1 218 ? -13.344 -3.332 12.488 1.00 95.81 218 SER A O 1
ATOM 1724 N N . ALA A 1 219 ? -11.813 -4.941 12.165 1.00 97.19 219 ALA A N 1
ATOM 1725 C CA . ALA A 1 219 ? -10.914 -4.134 11.353 1.00 97.19 219 ALA A CA 1
ATOM 1726 C C . ALA A 1 219 ? -10.211 -4.972 10.282 1.00 97.19 219 ALA A C 1
ATOM 1728 O O . ALA A 1 219 ? -9.946 -6.163 10.458 1.00 97.19 219 ALA A O 1
ATOM 1729 N N . ILE A 1 220 ? -9.869 -4.323 9.177 1.00 96.31 220 ILE A N 1
ATOM 1730 C CA . ILE A 1 220 ? -9.115 -4.899 8.065 1.00 96.31 220 ILE A CA 1
ATOM 1731 C C . ILE A 1 220 ? -7.958 -3.976 7.705 1.00 96.31 220 ILE A C 1
ATOM 1733 O O . ILE A 1 220 ? -8.094 -2.759 7.741 1.00 96.31 220 ILE A O 1
ATOM 1737 N N . GLN A 1 221 ? -6.819 -4.548 7.337 1.00 95.38 221 GLN A N 1
ATOM 1738 C CA . GLN A 1 221 ? -5.710 -3.816 6.738 1.00 95.38 221 GLN A CA 1
ATOM 1739 C C . GLN A 1 221 ? -5.656 -4.173 5.259 1.00 95.38 221 GLN A C 1
ATOM 1741 O O . GLN A 1 221 ? -5.704 -5.352 4.901 1.00 95.38 221 GLN A O 1
ATOM 1746 N N . GLY A 1 222 ? -5.526 -3.177 4.393 1.00 91.38 222 GLY A N 1
ATOM 1747 C CA . GLY A 1 222 ? -5.594 -3.429 2.961 1.00 91.38 222 GLY A CA 1
ATOM 1748 C C . GLY A 1 222 ? -5.197 -2.248 2.097 1.00 91.38 222 GLY A C 1
ATOM 1749 O O . GLY A 1 222 ? -4.502 -1.323 2.537 1.00 91.38 222 GLY A O 1
ATOM 1750 N N . ARG A 1 223 ? -5.651 -2.315 0.850 1.00 90.50 223 ARG A N 1
ATOM 1751 C CA . ARG A 1 223 ? -5.461 -1.302 -0.182 1.00 90.50 223 ARG A CA 1
ATOM 1752 C C . ARG A 1 223 ? -6.726 -1.145 -0.996 1.00 90.50 223 ARG A C 1
ATOM 1754 O O . ARG A 1 22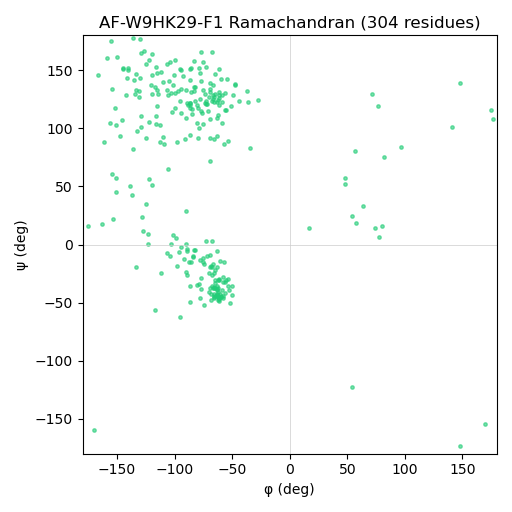3 ? -7.478 -2.100 -1.177 1.00 90.50 223 ARG A O 1
ATOM 1761 N N . ILE A 1 224 ? -6.919 0.057 -1.504 1.00 90.94 224 ILE A N 1
ATOM 1762 C CA . ILE A 1 224 ? -7.896 0.339 -2.543 1.00 90.94 224 ILE A CA 1
ATOM 1763 C C . ILE A 1 224 ? -7.376 1.536 -3.336 1.00 90.94 224 ILE A C 1
ATOM 1765 O O . ILE A 1 224 ? -7.145 2.600 -2.766 1.00 90.94 224 ILE A O 1
ATOM 1769 N N . GLY A 1 225 ? -7.102 1.346 -4.626 1.00 89.50 225 GLY A N 1
ATOM 1770 C CA . GLY A 1 225 ? -6.494 2.375 -5.475 1.00 89.50 225 GLY A CA 1
ATOM 1771 C C . GLY A 1 225 ? -5.197 2.920 -4.876 1.00 89.50 225 GLY A C 1
ATOM 1772 O O . GLY A 1 225 ? -4.271 2.163 -4.582 1.00 89.50 225 GLY A O 1
ATOM 1773 N N . SER A 1 226 ? -5.137 4.235 -4.658 1.00 89.50 226 SER A N 1
ATOM 1774 C CA . SER A 1 226 ? -3.989 4.874 -4.010 1.00 89.50 226 SER A CA 1
ATOM 1775 C C . SER A 1 226 ? -4.023 4.840 -2.480 1.00 89.50 226 SER A C 1
ATOM 1777 O O . SER A 1 226 ? -3.021 5.183 -1.845 1.00 89.50 226 SER A O 1
ATOM 1779 N N . ALA A 1 227 ? -5.141 4.436 -1.872 1.00 91.69 227 ALA A N 1
ATOM 1780 C CA . ALA A 1 227 ? -5.317 4.416 -0.429 1.00 91.69 227 ALA A CA 1
ATOM 1781 C C . ALA A 1 227 ? -4.732 3.142 0.195 1.00 91.69 227 ALA A C 1
ATOM 1783 O O . ALA A 1 227 ? -4.994 2.016 -0.238 1.00 91.69 227 ALA A O 1
ATOM 1784 N N . LYS A 1 228 ? -3.951 3.320 1.264 1.00 90.00 228 LYS A N 1
ATOM 1785 C CA . LYS A 1 228 ? -3.366 2.235 2.060 1.00 90.00 228 LYS A CA 1
ATOM 1786 C C . LYS A 1 228 ? -3.552 2.526 3.538 1.00 90.00 228 LYS A C 1
ATOM 1788 O O . LYS A 1 228 ? -3.135 3.584 4.009 1.00 90.00 228 LYS A O 1
ATOM 1793 N N . GLY A 1 229 ? -4.072 1.550 4.274 1.00 92.56 229 GLY A N 1
ATOM 1794 C CA . GLY A 1 229 ? -4.301 1.732 5.696 1.00 92.56 229 GLY A CA 1
ATOM 1795 C C . GLY A 1 229 ? -5.118 0.625 6.340 1.00 92.56 229 GLY A C 1
ATOM 1796 O O . GLY A 1 229 ? -5.125 -0.523 5.884 1.00 92.56 229 GLY A O 1
ATOM 1797 N N . ILE A 1 230 ? -5.777 1.006 7.427 1.00 96.81 230 ILE A N 1
ATOM 1798 C CA . ILE A 1 230 ? -6.713 0.188 8.190 1.00 96.81 230 ILE A CA 1
ATOM 1799 C C . ILE A 1 230 ? -8.123 0.743 7.980 1.00 96.81 230 ILE A C 1
ATOM 1801 O O . ILE A 1 230 ? -8.326 1.955 7.985 1.00 96.81 230 ILE A O 1
ATOM 1805 N N . TRP A 1 231 ? -9.104 -0.142 7.837 1.00 97.81 231 TRP A N 1
ATOM 1806 C CA . TRP A 1 231 ? -10.517 0.213 7.870 1.00 97.81 231 TRP A CA 1
ATOM 1807 C C . TRP A 1 231 ? -11.219 -0.505 9.008 1.00 97.81 231 TRP A C 1
ATOM 1809 O O . TRP A 1 231 ? -11.109 -1.724 9.142 1.00 97.81 231 TRP A O 1
ATOM 1819 N N . VAL A 1 232 ? -11.947 0.259 9.815 1.00 97.31 232 VAL A N 1
ATOM 1820 C CA . VAL A 1 232 ? -12.691 -0.235 10.976 1.00 97.31 232 VAL A CA 1
ATOM 1821 C C . VAL A 1 232 ? -14.178 -0.271 10.657 1.00 97.31 232 VAL A C 1
ATOM 1823 O O . VAL A 1 232 ? -14.706 0.614 9.981 1.00 97.31 232 VAL A O 1
ATOM 1826 N N . LEU A 1 233 ? -14.851 -1.315 11.130 1.00 95.88 233 LEU A N 1
ATOM 1827 C CA . LEU A 1 233 ? -16.288 -1.485 10.992 1.00 95.88 233 LEU A CA 1
ATOM 1828 C C . LEU A 1 233 ? -17.041 -0.316 11.644 1.00 95.88 233 LEU A C 1
ATOM 1830 O O . LEU A 1 233 ? -16.921 -0.087 12.846 1.00 95.88 233 LEU A O 1
ATOM 1834 N N . ASP A 1 234 ? -17.866 0.377 10.862 1.00 94.00 234 ASP A N 1
ATOM 1835 C CA . ASP A 1 234 ? -18.831 1.332 11.395 1.00 94.00 234 ASP A CA 1
ATOM 1836 C C . ASP A 1 234 ? -20.082 0.608 11.913 1.00 94.00 234 ASP A C 1
ATOM 1838 O O . ASP A 1 234 ? -20.794 -0.072 11.168 1.00 94.00 234 ASP A O 1
ATOM 1842 N N . ILE A 1 235 ? -20.346 0.778 13.207 1.00 81.31 235 ILE A N 1
ATOM 1843 C CA . ILE A 1 235 ? -21.441 0.130 13.938 1.00 81.31 235 ILE A CA 1
ATOM 1844 C C . ILE A 1 235 ? -22.739 0.962 13.841 1.00 81.31 235 ILE A C 1
ATOM 1846 O O . ILE A 1 235 ? -23.818 0.450 14.132 1.00 81.31 235 ILE A O 1
ATOM 1850 N N . GLY A 1 236 ? -22.669 2.233 13.417 1.00 67.25 236 GLY A N 1
ATOM 1851 C CA . GLY A 1 236 ? -23.709 3.213 13.743 1.00 67.25 236 GLY A CA 1
ATOM 1852 C C . GLY A 1 236 ? -24.587 3.740 12.608 1.00 67.25 236 GLY A C 1
ATOM 1853 O O . GLY A 1 236 ? -25.689 4.199 12.898 1.00 67.25 236 GLY A O 1
ATOM 1854 N N . THR A 1 237 ? -24.156 3.734 11.340 1.00 65.25 237 THR A N 1
ATOM 1855 C CA . THR A 1 237 ? -24.861 4.565 10.342 1.00 65.25 237 THR A CA 1
ATOM 1856 C C . THR A 1 237 ? -25.936 3.841 9.536 1.00 65.25 237 THR A C 1
ATOM 1858 O O . THR A 1 237 ? -27.088 4.266 9.582 1.00 65.25 237 THR A O 1
ATOM 1861 N N . GLN A 1 238 ? -25.612 2.811 8.738 1.00 74.62 238 GLN A N 1
ATOM 1862 C CA . GLN A 1 238 ? -26.565 2.176 7.801 1.00 74.62 238 GLN A CA 1
ATOM 1863 C C . GLN A 1 238 ? -26.163 0.722 7.460 1.00 74.62 238 GLN A C 1
ATOM 1865 O O . GLN A 1 238 ? -25.269 0.526 6.634 1.00 74.62 238 GLN A O 1
ATOM 1870 N N . PRO A 1 239 ? -26.839 -0.309 8.009 1.00 75.81 239 PRO A N 1
ATOM 1871 C CA . PRO A 1 239 ? -26.411 -1.710 7.881 1.00 75.81 239 PRO A CA 1
ATOM 1872 C C . PRO A 1 239 ? -26.359 -2.265 6.452 1.00 75.81 239 PRO A C 1
ATOM 1874 O O . PRO A 1 239 ? -25.583 -3.177 6.180 1.00 75.81 239 PRO A O 1
ATOM 1877 N N . SER A 1 240 ? -27.203 -1.758 5.546 1.00 82.81 240 SER A N 1
ATOM 1878 C CA . SER A 1 240 ? -27.410 -2.334 4.210 1.00 82.81 240 SER A CA 1
ATOM 1879 C C . SER A 1 240 ? -26.618 -1.655 3.091 1.00 82.81 240 SER A C 1
ATOM 1881 O O . SER A 1 240 ? -26.448 -2.248 2.025 1.00 82.81 240 SER A O 1
ATOM 1883 N N . ARG A 1 241 ? -26.133 -0.423 3.293 1.00 90.88 241 ARG A N 1
ATOM 1884 C CA . ARG A 1 241 ? -25.394 0.304 2.253 1.00 90.88 241 ARG A CA 1
ATOM 1885 C C . ARG A 1 241 ? -23.932 -0.109 2.249 1.00 90.88 241 ARG A C 1
ATOM 1887 O O . ARG A 1 241 ? -23.299 -0.152 3.294 1.00 90.88 241 ARG A O 1
ATOM 1894 N N . ILE A 1 242 ? -23.396 -0.342 1.057 1.00 94.25 242 ILE A N 1
ATOM 1895 C CA . ILE A 1 242 ? -21.977 -0.621 0.841 1.00 94.25 242 ILE A CA 1
ATOM 1896 C C . ILE A 1 242 ? -21.262 0.705 0.634 1.00 94.25 242 ILE A C 1
ATOM 1898 O O . ILE A 1 242 ? -21.609 1.453 -0.279 1.00 94.25 242 ILE A O 1
ATOM 1902 N N . TRP A 1 243 ? -20.280 0.981 1.478 1.00 95.94 243 TRP A N 1
ATOM 1903 C CA . TRP A 1 243 ? -19.374 2.111 1.331 1.00 95.94 243 TRP A CA 1
ATOM 1904 C C . TRP A 1 243 ? -18.076 1.884 2.111 1.00 95.94 243 TRP A C 1
ATOM 1906 O O . TRP A 1 243 ? -18.027 1.057 3.033 1.00 95.94 243 TRP A O 1
ATOM 1916 N N . ILE A 1 244 ? -17.050 2.638 1.727 1.00 96.75 244 ILE A N 1
ATOM 1917 C CA . ILE A 1 244 ? -15.747 2.733 2.388 1.00 96.75 244 ILE A CA 1
ATOM 1918 C C . ILE A 1 244 ? -15.275 4.186 2.350 1.00 96.75 244 ILE A C 1
ATOM 1920 O O . ILE A 1 244 ? -15.536 4.895 1.377 1.00 96.75 244 ILE A O 1
ATOM 1924 N N . GLU A 1 245 ? -14.621 4.628 3.416 1.00 96.00 245 GLU A N 1
ATOM 1925 C CA . GLU A 1 245 ? -14.057 5.973 3.525 1.00 96.00 245 GLU A CA 1
ATOM 1926 C C . GLU A 1 245 ? -12.552 5.933 3.284 1.00 96.00 245 GLU A C 1
ATOM 1928 O O . GLU A 1 245 ? -11.870 5.045 3.797 1.00 96.00 245 GLU A O 1
ATOM 1933 N N . THR A 1 246 ? -12.033 6.889 2.520 1.00 96.12 246 THR A N 1
ATOM 1934 C CA . THR A 1 246 ? -10.593 7.141 2.414 1.00 96.12 246 THR A CA 1
ATOM 1935 C C . THR A 1 246 ? -10.296 8.551 2.886 1.00 96.12 246 THR A C 1
ATOM 1937 O O . THR A 1 246 ? -11.106 9.459 2.708 1.00 96.12 246 THR A O 1
ATOM 1940 N N . TYR A 1 247 ? -9.133 8.722 3.501 1.00 96.38 247 TYR A N 1
ATOM 1941 C CA . TYR A 1 247 ? -8.648 10.009 3.982 1.00 96.38 247 TYR A CA 1
ATOM 1942 C C . TYR A 1 247 ? -7.328 10.393 3.315 1.00 96.38 247 TYR A C 1
ATOM 1944 O O . TYR A 1 247 ? -6.628 9.546 2.743 1.00 96.38 247 TYR A O 1
ATOM 1952 N N . LYS A 1 248 ? -6.959 11.674 3.418 1.00 93.81 248 LYS A N 1
ATOM 1953 C CA . LYS A 1 248 ? -5.770 12.215 2.757 1.00 93.81 248 LYS A CA 1
ATOM 1954 C C . LYS A 1 248 ? -4.482 11.509 3.186 1.00 93.81 248 LYS A C 1
ATOM 1956 O O . LYS A 1 248 ? -3.648 11.210 2.331 1.00 93.81 248 LYS A O 1
ATOM 1961 N N . SER A 1 249 ? -4.339 11.171 4.465 1.00 92.50 249 SER A N 1
ATOM 1962 C CA . SER A 1 249 ? -3.202 10.401 4.985 1.00 92.50 249 SER A CA 1
ATOM 1963 C C . SER A 1 249 ? -3.085 8.996 4.378 1.00 92.50 249 SER A C 1
ATOM 1965 O O . SER A 1 249 ? -1.977 8.470 4.206 1.00 92.50 249 SER A O 1
ATOM 1967 N N . GLN A 1 250 ? -4.206 8.373 4.001 1.00 92.88 250 GLN A N 1
ATOM 1968 C CA . GLN A 1 250 ? -4.229 7.044 3.386 1.00 92.88 250 GLN A CA 1
ATOM 1969 C C . GLN A 1 250 ? -3.830 7.091 1.911 1.00 92.88 250 GLN A C 1
ATOM 1971 O O . GLN A 1 250 ? -3.124 6.186 1.453 1.00 92.88 250 GLN A O 1
ATOM 1976 N N . GLU A 1 251 ? -4.253 8.126 1.184 1.00 91.75 251 GLU A N 1
ATOM 1977 C CA . GLU A 1 251 ? -3.993 8.309 -0.244 1.00 91.75 251 GLU A CA 1
ATOM 1978 C C . GLU A 1 251 ? -2.521 8.606 -0.509 1.00 91.75 251 GLU A C 1
ATOM 1980 O O . GLU A 1 251 ? -1.985 9.679 -0.225 1.00 91.75 251 GLU A O 1
ATOM 1985 N N . LYS A 1 252 ? -1.825 7.625 -1.079 1.00 87.69 252 LYS A N 1
ATOM 1986 C CA . LYS A 1 252 ? -0.402 7.769 -1.346 1.00 87.69 252 LYS A CA 1
ATOM 1987 C C . LYS A 1 252 ? -0.195 8.630 -2.585 1.00 87.69 252 LYS A C 1
ATOM 1989 O O . LYS A 1 252 ? 0.595 9.556 -2.498 1.00 87.69 252 LYS A O 1
ATOM 1994 N N . TRP A 1 253 ? -0.903 8.414 -3.686 1.00 88.00 253 TRP A N 1
ATOM 1995 C CA . TRP A 1 253 ? -0.854 9.253 -4.896 1.00 88.00 253 TRP A CA 1
ATOM 1996 C C . TRP A 1 253 ? -2.252 9.724 -5.307 1.00 88.00 253 TRP A C 1
ATOM 1998 O O . TRP A 1 253 ? -3.250 9.215 -4.801 1.00 88.00 253 TRP A O 1
ATOM 2008 N N . ASN A 1 254 ? -2.326 10.701 -6.208 1.00 90.19 254 ASN A N 1
ATOM 2009 C CA . ASN A 1 254 ? -3.585 11.117 -6.810 1.00 90.19 254 ASN A CA 1
ATOM 2010 C C . ASN A 1 254 ? -4.090 10.021 -7.760 1.00 90.19 254 ASN A C 1
ATOM 2012 O O . ASN A 1 254 ? -3.332 9.578 -8.624 1.00 90.19 254 ASN A O 1
ATOM 2016 N N . CYS A 1 255 ? -5.333 9.579 -7.574 1.00 89.00 255 CYS A N 1
ATOM 2017 C CA . CYS A 1 255 ? -5.957 8.508 -8.343 1.00 89.00 255 CYS A CA 1
ATOM 2018 C C . CYS A 1 255 ? -7.341 8.952 -8.822 1.00 89.00 255 CYS A C 1
ATOM 2020 O O . CYS A 1 255 ? -8.138 9.464 -8.041 1.00 89.00 255 CYS A O 1
ATOM 2022 N N . ASP A 1 256 ? -7.623 8.732 -10.103 1.00 90.12 256 ASP A N 1
ATOM 2023 C CA . ASP A 1 256 ? -8.893 9.077 -10.752 1.00 90.12 256 ASP A CA 1
ATOM 2024 C C . ASP A 1 256 ? -10.066 8.131 -10.417 1.00 90.12 256 ASP A C 1
ATOM 2026 O O . ASP A 1 256 ? -11.228 8.463 -10.657 1.00 90.12 256 ASP A O 1
ATOM 2030 N N . TRP A 1 257 ? -9.780 6.954 -9.846 1.00 88.94 257 TRP A N 1
ATOM 2031 C CA . TRP A 1 257 ? -10.757 5.903 -9.536 1.00 88.94 257 TRP A CA 1
ATOM 2032 C C . TRP A 1 257 ? -11.610 5.455 -10.741 1.00 88.94 257 TRP A C 1
ATOM 2034 O O . TRP A 1 257 ? -12.734 4.964 -10.563 1.00 88.94 257 TRP A O 1
ATOM 2044 N N . GLU A 1 258 ? -11.120 5.628 -11.972 1.00 89.19 258 GLU A N 1
ATOM 2045 C CA . GLU A 1 258 ? -11.849 5.273 -13.198 1.00 89.19 258 GLU A CA 1
ATOM 2046 C C . GLU A 1 258 ? -11.874 3.759 -13.415 1.00 89.19 258 GLU A C 1
ATOM 2048 O O . GLU A 1 258 ? -12.946 3.153 -13.560 1.00 89.19 258 GLU A O 1
ATOM 2053 N N . ASP A 1 259 ? -10.688 3.157 -13.368 1.00 81.69 259 ASP A N 1
ATOM 2054 C CA . ASP A 1 259 ? -10.463 1.731 -13.577 1.00 81.69 259 ASP A CA 1
ATOM 2055 C C . ASP A 1 259 ? -11.052 0.901 -12.410 1.00 81.69 259 ASP A C 1
ATOM 2057 O O . ASP A 1 259 ? -10.809 1.221 -11.238 1.00 81.69 259 ASP A O 1
ATOM 2061 N N . PRO A 1 260 ? -11.829 -0.167 -12.678 1.00 83.06 260 PRO A N 1
ATOM 2062 C CA . PRO A 1 260 ? -12.340 -1.056 -11.634 1.00 83.06 260 PRO A CA 1
ATOM 2063 C C . PRO A 1 260 ? -11.246 -1.653 -10.736 1.00 83.06 260 PRO A C 1
ATOM 2065 O O . PRO A 1 260 ? -11.489 -1.866 -9.547 1.00 83.06 260 PRO A O 1
ATOM 2068 N N . GLN A 1 261 ? -10.037 -1.867 -11.253 1.00 81.94 261 GLN A N 1
ATOM 2069 C CA . GLN A 1 261 ? -8.906 -2.386 -10.494 1.00 81.94 261 GLN A CA 1
ATOM 2070 C C . GLN A 1 261 ? -8.445 -1.360 -9.445 1.00 81.94 261 GLN A C 1
ATOM 2072 O O . GLN A 1 261 ? -8.166 -1.741 -8.311 1.00 81.94 261 GLN A O 1
ATOM 2077 N N . HIS A 1 262 ? -8.507 -0.053 -9.741 1.00 84.44 262 HIS A N 1
ATOM 2078 C CA . HIS A 1 262 ? -8.293 1.007 -8.742 1.00 84.44 262 HIS A CA 1
ATOM 2079 C C . HIS A 1 262 ? -9.423 1.089 -7.704 1.00 84.44 262 HIS A C 1
ATOM 2081 O O . HIS A 1 262 ? -9.224 1.624 -6.620 1.00 84.44 262 HIS A O 1
ATOM 2087 N N . ARG A 1 263 ? -10.608 0.541 -7.989 1.00 91.12 263 ARG A N 1
ATOM 2088 C CA . ARG A 1 263 ? -11.741 0.490 -7.046 1.00 91.12 263 ARG A CA 1
ATOM 2089 C C . ARG A 1 263 ? -11.915 -0.866 -6.368 1.00 91.12 263 ARG A C 1
ATOM 2091 O O . ARG A 1 263 ? -12.931 -1.100 -5.711 1.00 91.12 263 ARG A O 1
ATOM 2098 N N . THR A 1 264 ? -10.964 -1.777 -6.545 1.00 89.31 264 THR A N 1
ATOM 2099 C CA . THR A 1 264 ? -11.008 -3.095 -5.917 1.00 89.31 264 THR A CA 1
ATOM 2100 C C . THR A 1 264 ? -10.393 -3.017 -4.529 1.00 89.31 264 THR A C 1
ATOM 2102 O O . THR A 1 264 ? -9.240 -2.628 -4.375 1.00 89.31 264 THR A O 1
ATOM 2105 N N . LEU A 1 265 ? -11.168 -3.384 -3.508 1.00 91.19 265 LEU A N 1
ATOM 2106 C CA . LEU A 1 265 ? -10.668 -3.548 -2.151 1.00 91.19 265 LEU A CA 1
ATOM 2107 C C . LEU A 1 265 ? -9.829 -4.822 -2.073 1.00 91.19 265 LEU A C 1
ATOM 2109 O O . LEU A 1 265 ? -10.331 -5.928 -2.301 1.00 91.19 265 LEU A O 1
ATOM 2113 N N . GLU A 1 266 ? -8.570 -4.658 -1.701 1.00 87.56 266 GLU A N 1
ATOM 2114 C CA . GLU A 1 266 ? -7.596 -5.726 -1.575 1.00 87.56 266 GLU A CA 1
ATOM 2115 C C . GLU A 1 266 ? -7.164 -5.884 -0.111 1.00 87.56 266 GLU A C 1
ATOM 2117 O O . GLU A 1 266 ? -6.619 -4.962 0.501 1.00 87.56 266 GLU A O 1
ATOM 2122 N N . ILE A 1 267 ? -7.397 -7.058 0.476 1.00 89.31 267 ILE A N 1
ATOM 2123 C CA . ILE A 1 267 ? -7.165 -7.290 1.909 1.00 89.31 267 ILE A CA 1
ATOM 2124 C C . ILE A 1 267 ? -5.791 -7.909 2.141 1.00 89.31 267 ILE A C 1
ATOM 2126 O O . ILE A 1 267 ? -5.502 -8.980 1.616 1.00 89.31 267 ILE A O 1
ATOM 2130 N N . LEU A 1 268 ? -4.965 -7.260 2.963 1.00 88.31 268 LEU A N 1
ATOM 2131 C CA . LEU A 1 268 ? -3.671 -7.777 3.414 1.00 88.31 268 LEU A CA 1
ATOM 2132 C C . LEU A 1 268 ? -3.827 -8.652 4.662 1.00 88.31 268 LEU A C 1
ATOM 2134 O O . LEU A 1 268 ? -3.295 -9.755 4.734 1.00 88.31 268 LEU A O 1
ATOM 2138 N N . THR A 1 269 ? -4.541 -8.146 5.667 1.00 90.56 269 THR A N 1
ATOM 2139 C CA . THR A 1 269 ? -4.842 -8.883 6.897 1.00 90.56 269 THR A CA 1
ATOM 2140 C C . THR A 1 269 ? -6.114 -8.345 7.554 1.00 90.56 269 THR A C 1
ATOM 2142 O O . THR A 1 269 ? -6.724 -7.384 7.092 1.00 90.56 269 THR A O 1
ATOM 2145 N N . ARG A 1 270 ? -6.539 -8.997 8.630 1.00 94.25 270 ARG A N 1
ATOM 2146 C CA . ARG A 1 270 ? -7.798 -8.799 9.344 1.00 94.25 270 ARG A CA 1
ATOM 2147 C C . ARG A 1 270 ? -7.553 -8.901 10.842 1.00 94.25 270 ARG A C 1
ATOM 2149 O O . ARG A 1 270 ? -6.639 -9.609 11.261 1.00 94.25 270 ARG A O 1
ATOM 2156 N N . SER A 1 271 ? -8.374 -8.216 11.630 1.00 95.19 271 SER A N 1
ATOM 2157 C CA . SER A 1 271 ? -8.423 -8.405 13.079 1.00 95.19 271 SER A CA 1
ATOM 2158 C C . SER A 1 271 ? -8.773 -9.858 13.388 1.00 95.19 271 SER A C 1
ATOM 2160 O O . SER A 1 271 ? -9.772 -10.340 12.862 1.00 95.19 271 SER A O 1
ATOM 2162 N N . ALA A 1 272 ? -7.995 -10.520 14.237 1.00 91.88 272 ALA A N 1
ATOM 2163 C CA . ALA A 1 272 ? -8.217 -11.894 14.679 1.00 91.88 272 ALA A CA 1
ATOM 2164 C C . ALA A 1 272 ? -8.141 -11.974 16.213 1.00 91.88 272 ALA A C 1
ATOM 2166 O O . ALA A 1 272 ? -7.866 -10.968 16.873 1.00 91.88 272 ALA A O 1
ATOM 2167 N N . GLY A 1 273 ? -8.392 -13.160 16.774 1.00 88.69 273 GLY A N 1
ATOM 2168 C CA . GLY A 1 273 ? -8.195 -13.412 18.203 1.00 88.69 273 GLY A CA 1
ATOM 2169 C C . GLY A 1 273 ? -6.769 -13.068 18.643 1.00 88.69 273 GLY A C 1
ATOM 2170 O O . GLY A 1 273 ? -5.817 -13.266 17.891 1.00 88.69 273 GLY A O 1
ATOM 2171 N N . LEU A 1 274 ? -6.637 -12.512 19.847 1.00 91.12 274 LEU A N 1
ATOM 2172 C CA . LEU A 1 274 ? -5.342 -12.122 20.395 1.00 91.12 274 LEU A CA 1
ATOM 2173 C C . LEU A 1 274 ? -4.577 -13.349 20.894 1.00 91.12 274 LEU A C 1
ATOM 2175 O O . LEU A 1 274 ? -5.150 -14.232 21.531 1.00 91.12 274 LEU A O 1
ATOM 2179 N N . GLU A 1 275 ? -3.271 -13.355 20.652 1.00 88.19 275 GLU A N 1
ATOM 2180 C CA . GLU A 1 275 ? -2.332 -14.323 21.216 1.00 88.19 275 GLU A CA 1
ATOM 2181 C C . GLU A 1 275 ? -1.517 -13.672 22.341 1.00 88.19 275 GLU A C 1
ATOM 2183 O O . GLU A 1 275 ? -1.373 -12.447 22.404 1.00 88.19 275 GLU A O 1
ATOM 2188 N N . ILE A 1 276 ? -0.980 -14.489 23.249 1.00 89.88 276 ILE A N 1
ATOM 2189 C CA . ILE A 1 276 ? -0.117 -14.004 24.331 1.00 89.88 276 ILE A CA 1
ATOM 2190 C C . ILE A 1 276 ? 1.169 -13.440 23.717 1.00 89.88 276 ILE A C 1
ATOM 2192 O O . ILE A 1 276 ? 1.906 -14.153 23.038 1.00 89.88 276 ILE A O 1
ATOM 2196 N N . ALA A 1 277 ? 1.461 -12.170 23.994 1.00 89.06 277 ALA A N 1
ATOM 2197 C CA . ALA A 1 277 ? 2.707 -11.527 23.599 1.00 89.06 277 ALA A CA 1
ATOM 2198 C C . ALA A 1 277 ? 3.761 -11.631 24.713 1.00 89.06 277 ALA A C 1
ATOM 2200 O O . ALA A 1 277 ? 3.442 -11.552 25.900 1.00 89.06 277 ALA A O 1
ATOM 2201 N N . GLN A 1 278 ? 5.029 -11.773 24.328 1.00 89.31 278 GLN A N 1
ATOM 2202 C CA . GLN A 1 278 ? 6.168 -11.696 25.244 1.00 89.31 278 GLN A CA 1
ATOM 2203 C C . GLN A 1 278 ? 6.766 -10.286 25.251 1.00 89.31 278 GLN A C 1
ATOM 2205 O O . GLN A 1 278 ? 6.722 -9.571 24.247 1.00 89.31 278 GLN A O 1
ATOM 2210 N N . LEU A 1 279 ? 7.363 -9.894 26.378 1.00 89.25 279 LEU A N 1
ATOM 2211 C CA . LEU A 1 279 ? 8.084 -8.631 26.475 1.00 89.25 279 LEU A CA 1
ATOM 2212 C C . LEU A 1 279 ? 9.390 -8.717 25.677 1.00 89.25 279 LEU A C 1
ATOM 2214 O O . LEU A 1 279 ? 10.296 -9.473 26.022 1.00 89.25 279 LEU A O 1
ATOM 2218 N N . ASN A 1 280 ? 9.493 -7.917 24.618 1.00 91.12 280 ASN A N 1
ATOM 2219 C CA . ASN A 1 280 ? 10.728 -7.798 23.853 1.00 91.12 280 ASN A CA 1
ATOM 2220 C C . ASN A 1 280 ? 11.803 -7.083 24.693 1.00 91.12 280 ASN A C 1
ATOM 2222 O O . ASN A 1 280 ? 11.536 -6.031 25.278 1.00 91.12 280 ASN A O 1
ATOM 2226 N N . HIS A 1 281 ? 13.026 -7.622 24.702 1.00 87.19 281 HIS A N 1
ATOM 2227 C CA . HIS A 1 281 ? 14.175 -7.067 25.425 1.00 87.19 281 HIS A CA 1
ATOM 2228 C C . HIS A 1 281 ? 14.457 -5.594 25.091 1.00 87.19 281 HIS A C 1
ATOM 2230 O O . HIS A 1 281 ? 14.918 -4.852 25.954 1.00 87.19 281 HIS A O 1
ATOM 2236 N N . GLN A 1 282 ? 14.128 -5.149 23.875 1.00 91.12 282 GLN A N 1
ATOM 2237 C CA . GLN A 1 282 ? 14.266 -3.750 23.453 1.00 91.12 282 GLN A CA 1
ATOM 2238 C C . GLN A 1 282 ? 13.482 -2.772 24.341 1.00 91.12 282 GLN A C 1
ATOM 2240 O O . GLN A 1 282 ? 13.884 -1.620 24.480 1.00 91.12 282 GLN A O 1
ATOM 2245 N N . PHE A 1 283 ? 12.385 -3.219 24.962 1.00 91.06 283 PHE A N 1
ATOM 2246 C CA . PHE A 1 283 ? 11.580 -2.385 25.854 1.00 91.06 283 PHE A CA 1
ATOM 2247 C C . PHE A 1 283 ? 12.091 -2.362 27.293 1.00 91.06 283 PHE A C 1
ATOM 2249 O O . PHE A 1 283 ? 11.679 -1.490 28.050 1.00 91.06 283 PHE A O 1
ATOM 2256 N N . ILE A 1 284 ? 12.981 -3.279 27.687 1.00 90.06 284 ILE A N 1
ATOM 2257 C CA . ILE A 1 284 ? 13.429 -3.395 29.082 1.00 90.06 284 ILE A CA 1
ATOM 2258 C C . ILE A 1 284 ? 14.123 -2.107 29.538 1.00 90.06 284 ILE A C 1
ATOM 2260 O O . ILE A 1 284 ? 13.766 -1.573 30.582 1.00 90.06 284 ILE A O 1
ATOM 2264 N N . SER A 1 285 ? 15.038 -1.559 28.732 1.00 88.19 285 SER A N 1
ATOM 2265 C CA . SER A 1 285 ? 15.757 -0.317 29.063 1.00 88.19 285 SER A CA 1
ATOM 2266 C C . SER A 1 285 ? 14.825 0.893 29.185 1.00 88.19 285 SER A C 1
ATOM 2268 O O . SER A 1 285 ? 14.981 1.732 30.072 1.00 88.19 285 SER A O 1
ATOM 2270 N N . ILE A 1 286 ? 13.812 0.969 28.317 1.00 90.25 286 ILE A N 1
ATOM 2271 C CA . ILE A 1 286 ? 12.794 2.022 28.366 1.00 90.25 286 ILE A CA 1
ATOM 2272 C C . ILE A 1 286 ? 11.975 1.883 29.651 1.00 90.25 286 ILE A C 1
ATOM 2274 O O . ILE A 1 286 ? 11.778 2.870 30.356 1.00 90.25 286 ILE A O 1
ATOM 2278 N N . LEU A 1 287 ? 11.535 0.669 29.985 1.00 90.81 287 LEU A N 1
ATOM 2279 C CA . LEU A 1 287 ? 10.747 0.412 31.188 1.00 90.81 287 LEU A CA 1
ATOM 2280 C C . LEU A 1 287 ? 11.535 0.725 32.461 1.00 90.81 287 LEU A C 1
ATOM 2282 O O . LEU A 1 287 ? 10.997 1.385 33.345 1.00 90.81 287 LEU A O 1
ATOM 2286 N N . GLU A 1 288 ? 12.805 0.325 32.526 1.00 89.50 288 GLU A N 1
ATOM 2287 C CA . GLU A 1 288 ? 13.699 0.607 33.651 1.00 89.50 288 GLU A CA 1
ATOM 2288 C C . GLU A 1 288 ? 13.837 2.115 33.904 1.00 89.50 288 GLU A C 1
ATOM 2290 O O . GLU A 1 288 ? 13.672 2.564 35.035 1.00 89.50 288 GLU A O 1
ATOM 2295 N N . SER A 1 289 ? 14.018 2.920 32.849 1.00 85.81 289 SER A N 1
ATOM 2296 C CA . SER A 1 289 ? 14.114 4.386 32.978 1.00 85.81 289 SER A CA 1
ATOM 2297 C C . SER A 1 289 ? 12.843 5.068 33.513 1.00 85.81 289 SER A C 1
ATOM 2299 O O . SER A 1 289 ? 12.910 6.192 34.005 1.00 85.81 289 SER A O 1
ATOM 2301 N N . HIS A 1 290 ? 11.690 4.396 33.439 1.00 80.81 290 HIS A N 1
ATOM 2302 C CA . HIS A 1 290 ? 10.400 4.895 33.930 1.00 80.81 290 HIS A CA 1
ATOM 2303 C C . HIS A 1 290 ? 9.985 4.262 35.262 1.00 80.81 290 HIS A C 1
ATOM 2305 O O . HIS A 1 290 ? 8.924 4.602 35.803 1.00 80.81 290 HIS A O 1
ATOM 2311 N N . VAL A 1 291 ? 10.806 3.368 35.825 1.00 84.56 291 VAL A N 1
ATOM 2312 C CA . VAL A 1 291 ? 10.636 2.927 37.207 1.00 84.56 291 VAL A CA 1
ATOM 2313 C C . VAL A 1 291 ? 10.842 4.156 38.079 1.00 84.56 291 VAL A C 1
ATOM 2315 O O . VAL A 1 291 ? 11.948 4.677 38.210 1.00 84.56 291 VAL A O 1
ATOM 2318 N N . LYS A 1 292 ? 9.748 4.651 38.671 1.00 71.62 292 LYS A N 1
ATOM 2319 C CA . LYS A 1 292 ? 9.826 5.665 39.725 1.00 71.62 292 LYS A CA 1
ATOM 2320 C C . LYS A 1 292 ? 10.849 5.154 40.729 1.00 71.62 292 LYS A C 1
ATOM 2322 O O . LYS A 1 292 ? 10.709 4.014 41.167 1.00 71.62 292 LYS A O 1
ATOM 2327 N N . HIS A 1 293 ? 11.837 5.970 41.095 1.00 59.12 293 HIS A N 1
ATOM 2328 C CA . HIS A 1 293 ? 12.662 5.701 42.267 1.00 59.12 293 HIS A CA 1
ATOM 2329 C C . HIS A 1 293 ? 11.727 5.587 43.477 1.00 59.12 293 HIS A C 1
ATOM 2331 O O . HIS A 1 293 ? 11.423 6.563 44.158 1.00 59.12 293 HIS A O 1
ATOM 2337 N N . VAL A 1 294 ? 11.205 4.388 43.719 1.00 53.38 294 VAL A N 1
ATOM 2338 C CA . VAL A 1 294 ? 10.722 3.992 45.024 1.00 53.38 294 VAL A CA 1
ATOM 2339 C C . VAL A 1 294 ? 11.983 4.067 45.864 1.00 53.38 294 VAL A C 1
ATOM 2341 O O . VAL A 1 294 ? 12.934 3.336 45.586 1.00 53.38 294 VAL A O 1
ATOM 2344 N N . ASN A 1 295 ? 12.037 5.032 46.788 1.00 47.38 295 ASN A N 1
ATOM 2345 C CA . ASN A 1 295 ? 13.103 5.129 47.783 1.00 47.38 295 ASN A CA 1
ATOM 2346 C C . ASN A 1 295 ? 13.497 3.710 48.203 1.00 47.38 295 ASN A C 1
ATOM 2348 O O . ASN A 1 295 ? 12.599 2.965 48.606 1.00 47.38 295 ASN A O 1
ATOM 2352 N N . PRO A 1 296 ? 14.768 3.302 48.072 1.00 46.03 296 PRO A N 1
ATOM 2353 C CA . PRO A 1 296 ? 15.134 1.932 48.372 1.00 46.03 296 PRO A CA 1
ATOM 2354 C C . PRO A 1 296 ? 14.824 1.664 49.852 1.00 46.03 296 PRO A C 1
ATOM 2356 O O . PRO A 1 296 ? 15.408 2.331 50.709 1.00 46.03 296 PRO A O 1
ATOM 2359 N N . PRO A 1 297 ? 13.953 0.699 50.209 1.00 44.19 297 PRO A N 1
ATOM 2360 C CA . PRO A 1 297 ? 14.150 0.038 51.480 1.00 44.19 297 PRO A CA 1
ATOM 2361 C C . PRO A 1 297 ? 15.472 -0.724 51.352 1.00 44.19 297 PRO A C 1
ATOM 2363 O O . PRO A 1 297 ? 15.695 -1.439 50.378 1.00 44.19 297 PRO A O 1
ATOM 2366 N N . HIS A 1 298 ? 16.370 -0.487 52.300 1.00 44.47 298 HIS A N 1
ATOM 2367 C CA . HIS A 1 298 ? 17.688 -1.093 52.476 1.00 44.47 298 HIS A CA 1
ATOM 2368 C C . HIS A 1 298 ? 17.814 -2.578 52.061 1.00 44.47 298 HIS A C 1
ATOM 2370 O O . HIS A 1 298 ? 17.807 -3.459 52.913 1.00 44.47 298 HIS A O 1
ATOM 2376 N N . TYR A 1 299 ? 18.020 -2.866 50.773 1.00 41.34 299 TYR A N 1
ATOM 2377 C CA . TYR A 1 299 ? 18.355 -4.210 50.286 1.00 41.34 299 TYR A CA 1
ATOM 2378 C C . TYR A 1 299 ? 19.437 -4.162 49.199 1.00 41.34 299 TYR A C 1
ATOM 2380 O O . TYR A 1 299 ? 19.310 -4.766 48.141 1.00 41.34 299 TYR A O 1
ATOM 2388 N N . TYR A 1 300 ? 20.539 -3.463 49.476 1.00 42.00 300 TYR A N 1
ATOM 2389 C CA . TYR A 1 300 ? 21.806 -3.664 48.766 1.00 42.00 300 TYR A CA 1
ATOM 2390 C C . TYR A 1 300 ? 22.791 -4.411 49.667 1.00 42.00 300 TYR A C 1
ATOM 2392 O O . TYR A 1 300 ? 23.820 -3.870 50.055 1.00 42.00 300 TYR A O 1
ATOM 2400 N N . THR A 1 301 ? 22.472 -5.664 50.001 1.00 42.03 301 THR A N 1
ATOM 2401 C CA . THR A 1 301 ? 23.459 -6.588 50.582 1.00 42.03 301 THR A CA 1
ATOM 2402 C C . THR A 1 301 ? 23.097 -8.049 50.301 1.00 42.03 301 THR A C 1
ATOM 2404 O O . THR A 1 301 ? 22.845 -8.802 51.231 1.00 42.03 301 THR A O 1
ATOM 2407 N N . LEU A 1 302 ? 23.019 -8.489 49.036 1.00 44.22 302 LEU A N 1
ATOM 2408 C CA . LEU A 1 302 ? 22.920 -9.943 48.785 1.00 44.22 302 LEU A CA 1
ATOM 2409 C C . LEU A 1 302 ? 23.440 -10.478 47.441 1.00 44.22 302 LEU A C 1
ATOM 2411 O O . LEU A 1 302 ? 23.082 -11.584 47.063 1.00 44.22 302 LEU A O 1
ATOM 2415 N N . PHE A 1 303 ? 24.337 -9.768 46.749 1.00 39.09 303 PHE A N 1
ATOM 2416 C CA . PHE A 1 303 ? 25.029 -10.325 45.569 1.00 39.09 303 PHE A CA 1
ATOM 2417 C C . PHE A 1 303 ? 26.530 -9.994 45.532 1.00 39.09 303 PHE A C 1
ATOM 2419 O O . PHE A 1 303 ? 27.075 -9.650 44.491 1.00 39.09 303 PHE A O 1
ATOM 2426 N N . ALA A 1 304 ? 27.209 -10.086 46.680 1.00 38.28 304 ALA A N 1
ATOM 2427 C CA . ALA A 1 304 ? 28.670 -9.942 46.750 1.00 38.28 304 ALA A CA 1
ATOM 2428 C C . ALA A 1 304 ? 29.388 -11.095 47.474 1.00 38.28 304 ALA A C 1
ATOM 2430 O O . ALA A 1 304 ? 30.573 -10.973 47.768 1.00 38.28 304 ALA A O 1
ATOM 2431 N N . GLN A 1 305 ? 28.709 -12.210 47.757 1.00 37.72 305 GLN A N 1
ATOM 2432 C CA . GLN A 1 305 ? 29.355 -13.436 48.236 1.00 37.72 305 GLN A CA 1
ATOM 2433 C C . GLN A 1 305 ? 28.592 -14.656 47.723 1.00 37.72 305 GLN A C 1
ATOM 2435 O O . GLN A 1 305 ? 27.601 -15.048 48.332 1.00 37.72 305 GLN A O 1
ATOM 2440 N N . LEU A 1 306 ? 29.036 -15.180 46.581 1.00 37.56 306 LEU A N 1
ATOM 2441 C CA . LEU A 1 306 ? 29.164 -16.585 46.160 1.00 37.56 306 LEU A CA 1
ATOM 2442 C C . LEU A 1 306 ? 29.736 -16.592 44.732 1.00 37.56 306 LEU A C 1
ATOM 2444 O O . LEU A 1 306 ? 30.355 -17.614 44.372 1.00 37.56 306 LEU A O 1
#